Protein AF-A0A367JRA8-F1 (afdb_monomer_lite)

Sequence (282 aa):
MTATLVGLATTAYAVMSVEQTRFNGSRFLTPFMITMGNIIGTGVIAPLAWLPWYGWSLSHHHKQTHVNIMNNKLKTSSNNSDKLKERINHLKQQQFSLPSIAPNYAFSIAIATLFGQFLPVALLVSHGPSLTQHNILASFQYFGIVYGLIKLVLPSCTTGLNEKTKNSESVRLLYAGVAGINAFLYYWVWIKWLQTTTSPDLMVKQWIELFFSLGTTGENPVTYMLMWDIVALFSTFTYWAWLEDGLEGVKTMLINSVFFGPGASLAIYTLKREGRIEATKL

Structure (mmCIF, N/CA/C/O backbone):
data_AF-A0A367JRA8-F1
#
_entry.id   AF-A0A367JRA8-F1
#
loop_
_atom_site.group_PDB
_atom_site.id
_atom_site.type_symbol
_atom_site.label_atom_id
_atom_site.label_alt_id
_atom_site.label_comp_id
_atom_site.label_asym_id
_atom_site.label_entity_id
_atom_site.label_seq_id
_atom_site.pdbx_PDB_ins_code
_atom_site.Cartn_x
_atom_site.Cartn_y
_atom_site.Cartn_z
_atom_site.occupancy
_atom_site.B_iso_or_equiv
_atom_site.auth_seq_id
_atom_site.auth_comp_id
_atom_site.auth_asym_id
_atom_site.auth_atom_id
_atom_site.pdbx_PDB_model_num
ATOM 1 N N . MET A 1 1 ? 8.431 3.078 -15.727 1.00 58.41 1 MET A N 1
ATOM 2 C CA . MET A 1 1 ? 7.169 2.424 -15.311 1.00 58.41 1 MET A CA 1
ATOM 3 C C . MET A 1 1 ? 7.361 1.376 -14.224 1.00 58.41 1 MET A C 1
ATOM 5 O O . MET A 1 1 ? 6.727 1.511 -13.189 1.00 58.41 1 MET A O 1
ATOM 9 N N . THR A 1 2 ? 8.257 0.396 -14.383 1.00 64.56 2 THR A N 1
ATOM 10 C CA . THR A 1 2 ? 8.451 -0.693 -13.401 1.00 64.56 2 THR A CA 1
ATOM 11 C C . THR A 1 2 ? 8.740 -0.204 -11.979 1.00 64.56 2 THR A C 1
ATOM 13 O O . THR A 1 2 ? 8.097 -0.659 -11.045 1.00 64.56 2 THR A O 1
ATOM 16 N N . ALA A 1 3 ? 9.631 0.777 -11.795 1.00 65.12 3 ALA A N 1
ATOM 17 C CA . ALA A 1 3 ? 9.922 1.324 -10.464 1.00 65.12 3 ALA A CA 1
ATOM 18 C C . ALA A 1 3 ? 8.716 2.041 -9.820 1.00 65.12 3 ALA A C 1
ATOM 20 O O . ALA A 1 3 ? 8.488 1.913 -8.620 1.00 65.12 3 ALA A O 1
ATOM 21 N N . THR A 1 4 ? 7.916 2.751 -10.623 1.00 69.25 4 THR A N 1
ATOM 22 C CA . THR A 1 4 ? 6.680 3.413 -10.178 1.00 69.25 4 THR A CA 1
ATOM 23 C C . THR A 1 4 ? 5.620 2.393 -9.763 1.00 69.25 4 THR A C 1
ATOM 25 O O . THR A 1 4 ? 4.981 2.575 -8.729 1.00 69.25 4 THR A O 1
ATOM 28 N N . LEU A 1 5 ? 5.465 1.307 -10.532 1.00 74.19 5 LEU A N 1
ATOM 29 C CA . LEU A 1 5 ? 4.565 0.208 -10.183 1.00 74.19 5 LEU A CA 1
ATOM 30 C C . LEU A 1 5 ? 5.022 -0.492 -8.904 1.00 74.19 5 LEU A C 1
ATOM 32 O O . LEU A 1 5 ? 4.201 -0.699 -8.020 1.00 74.19 5 LEU A O 1
ATOM 36 N N . VAL A 1 6 ? 6.315 -0.812 -8.782 1.00 73.69 6 VAL A N 1
ATOM 37 C CA . VAL A 1 6 ? 6.871 -1.449 -7.579 1.00 73.69 6 VAL A CA 1
ATOM 38 C C . VAL A 1 6 ? 6.584 -0.593 -6.349 1.00 73.69 6 VAL A C 1
ATOM 40 O O . VAL A 1 6 ? 6.059 -1.117 -5.378 1.00 73.69 6 VAL A O 1
ATOM 43 N N . GLY A 1 7 ? 6.837 0.719 -6.407 1.00 74.88 7 GLY A N 1
ATOM 44 C CA . GLY A 1 7 ? 6.543 1.625 -5.293 1.00 74.88 7 GLY A CA 1
ATOM 45 C C . GLY A 1 7 ? 5.053 1.720 -4.937 1.00 74.88 7 GLY A C 1
ATOM 46 O O . GLY A 1 7 ? 4.683 1.685 -3.765 1.00 74.88 7 GLY A O 1
ATOM 47 N N . LEU A 1 8 ? 4.170 1.794 -5.940 1.00 80.19 8 LEU A N 1
ATOM 48 C CA . LEU A 1 8 ? 2.723 1.814 -5.708 1.00 80.19 8 LEU A CA 1
ATOM 49 C C . LEU A 1 8 ? 2.214 0.485 -5.132 1.00 80.19 8 LEU A C 1
ATOM 51 O O . LEU A 1 8 ? 1.442 0.493 -4.173 1.00 80.19 8 LEU A O 1
ATOM 55 N N . ALA A 1 9 ? 2.663 -0.642 -5.682 1.00 80.12 9 ALA A N 1
ATOM 56 C CA . ALA A 1 9 ? 2.290 -1.977 -5.235 1.00 80.12 9 ALA A CA 1
ATOM 57 C C . ALA A 1 9 ? 2.783 -2.250 -3.808 1.00 80.12 9 ALA A C 1
ATOM 59 O O . ALA A 1 9 ? 2.019 -2.742 -2.982 1.00 80.12 9 ALA A O 1
ATOM 60 N N . THR A 1 10 ? 4.017 -1.873 -3.464 1.00 79.00 10 THR A N 1
ATOM 61 C CA . THR A 1 10 ? 4.544 -2.065 -2.104 1.00 79.00 10 THR A CA 1
ATOM 62 C C . THR A 1 10 ? 3.789 -1.224 -1.084 1.00 79.00 10 THR A C 1
ATOM 64 O O . THR A 1 10 ? 3.431 -1.744 -0.025 1.00 79.00 10 THR A O 1
ATOM 67 N N . THR A 1 11 ? 3.464 0.035 -1.402 1.00 83.56 11 THR A N 1
ATOM 68 C CA . THR A 1 11 ? 2.610 0.856 -0.533 1.00 83.56 11 THR A CA 1
ATOM 69 C C . THR A 1 11 ? 1.219 0.242 -0.388 1.00 83.56 11 THR A C 1
ATOM 71 O O . THR A 1 11 ? 0.720 0.127 0.729 1.00 83.56 11 THR A O 1
ATOM 74 N N . ALA A 1 12 ? 0.604 -0.202 -1.487 1.00 85.81 12 ALA A N 1
ATOM 75 C CA . ALA A 1 12 ? -0.687 -0.880 -1.466 1.00 85.81 12 ALA A CA 1
ATOM 76 C C . ALA A 1 12 ? -0.666 -2.107 -0.545 1.00 85.81 12 ALA A C 1
ATOM 78 O O . ALA A 1 12 ? -1.513 -2.240 0.335 1.00 85.81 12 ALA A O 1
ATOM 79 N N . TYR A 1 13 ? 0.339 -2.970 -0.678 1.00 84.50 13 TYR A N 1
ATOM 80 C CA . TYR A 1 13 ? 0.495 -4.155 0.159 1.00 84.50 13 TYR A CA 1
ATOM 81 C C . TYR A 1 13 ? 0.732 -3.821 1.632 1.00 84.50 13 TYR A C 1
ATOM 83 O O . TYR A 1 13 ? 0.207 -4.517 2.504 1.00 84.50 13 TYR A O 1
ATOM 91 N N . ALA A 1 14 ? 1.463 -2.743 1.931 1.00 85.38 14 ALA A N 1
ATOM 92 C CA . ALA A 1 14 ? 1.608 -2.242 3.293 1.00 85.38 14 ALA A CA 1
ATOM 93 C C . ALA A 1 14 ? 0.247 -1.837 3.879 1.00 85.38 14 ALA A C 1
ATOM 95 O O . ALA A 1 14 ? -0.102 -2.301 4.964 1.00 85.38 14 ALA A O 1
ATOM 96 N N . VAL A 1 15 ? -0.557 -1.066 3.136 1.00 87.50 15 VAL A N 1
ATOM 97 C CA . VAL A 1 15 ? -1.916 -0.667 3.547 1.00 87.50 15 VAL A CA 1
ATOM 98 C C . VAL A 1 15 ? -2.795 -1.892 3.787 1.00 87.50 15 VAL A C 1
ATOM 100 O O . VAL A 1 15 ? -3.382 -2.032 4.860 1.00 87.50 15 VAL A O 1
ATOM 103 N N . MET A 1 16 ? -2.827 -2.830 2.837 1.00 87.19 16 MET A N 1
ATOM 104 C CA . MET A 1 16 ? -3.603 -4.064 2.973 1.00 87.19 16 MET A CA 1
ATOM 105 C C . MET A 1 16 ? -3.187 -4.858 4.218 1.00 87.19 16 MET A C 1
ATOM 107 O O . MET A 1 16 ? -4.040 -5.344 4.958 1.00 87.19 16 MET A O 1
ATOM 111 N N . SER A 1 17 ? -1.881 -4.960 4.479 1.00 85.50 17 SER A N 1
ATOM 112 C CA . SER A 1 17 ? -1.327 -5.648 5.646 1.00 85.50 17 SER A CA 1
ATOM 113 C C . SER A 1 17 ? -1.699 -5.002 6.973 1.00 85.50 17 SER A C 1
ATOM 115 O O . SER A 1 17 ? -1.952 -5.726 7.944 1.00 85.50 17 SER A O 1
ATOM 117 N N . VAL A 1 18 ? -1.680 -3.670 7.030 1.00 86.75 18 VAL A N 1
ATOM 118 C CA . VAL A 1 18 ? -2.055 -2.880 8.207 1.00 86.75 18 VAL A CA 1
ATOM 119 C C . VAL A 1 18 ? -3.533 -3.110 8.504 1.00 86.75 18 VAL A C 1
ATOM 121 O O . VAL A 1 18 ? -3.866 -3.537 9.608 1.00 86.75 18 VAL A O 1
ATOM 124 N N . GLU A 1 19 ? -4.411 -2.958 7.512 1.00 87.06 19 GLU A N 1
ATOM 125 C CA . GLU A 1 19 ? -5.856 -3.148 7.692 1.00 87.06 19 GLU A CA 1
ATOM 126 C C . GLU A 1 19 ? -6.226 -4.607 8.017 1.00 87.06 19 GLU A C 1
ATOM 128 O O . GLU A 1 19 ? -7.054 -4.864 8.887 1.00 87.06 19 GLU A O 1
ATOM 133 N N . GLN A 1 20 ? -5.548 -5.591 7.423 1.00 85.69 20 GLN A N 1
ATOM 134 C CA . GLN A 1 20 ? -5.691 -7.003 7.803 1.00 85.69 20 GLN A CA 1
ATOM 135 C C . GLN A 1 20 ? -5.335 -7.251 9.270 1.00 85.69 20 GLN A C 1
ATOM 137 O O . GLN A 1 20 ? -6.063 -7.953 9.972 1.00 85.69 20 GLN A O 1
ATOM 142 N N . THR A 1 21 ? -4.238 -6.664 9.745 1.00 85.00 21 THR A N 1
ATOM 143 C CA . THR A 1 21 ? -3.830 -6.788 11.151 1.00 85.00 21 THR A CA 1
ATOM 144 C C . THR A 1 21 ? -4.832 -6.082 12.067 1.00 85.00 21 THR A C 1
ATOM 146 O O . THR A 1 21 ? -5.156 -6.595 13.135 1.00 85.00 21 THR A O 1
ATOM 149 N N . ARG A 1 22 ? -5.385 -4.947 11.621 1.00 84.75 22 ARG A N 1
ATOM 150 C CA . ARG A 1 22 ? -6.383 -4.150 12.343 1.00 84.75 22 ARG A CA 1
ATOM 151 C C . ARG A 1 22 ? -7.668 -4.923 12.635 1.00 84.75 22 ARG A C 1
ATOM 153 O O . ARG A 1 22 ? -8.176 -4.862 13.749 1.00 84.75 22 ARG A O 1
ATOM 160 N N . PHE A 1 23 ? -8.179 -5.658 11.651 1.00 83.50 23 PHE A N 1
ATOM 161 C CA . PHE A 1 23 ? -9.417 -6.435 11.784 1.00 83.50 23 PHE A CA 1
ATOM 162 C C . PHE A 1 23 ? -9.185 -7.892 12.209 1.00 83.50 23 PHE A C 1
ATOM 164 O O . PHE A 1 23 ? -10.107 -8.700 12.136 1.00 83.50 23 PHE A O 1
ATOM 171 N N . ASN A 1 24 ? -7.970 -8.237 12.659 1.00 78.56 24 ASN A N 1
ATOM 172 C CA . ASN A 1 24 ? -7.584 -9.599 13.041 1.00 78.56 24 ASN A CA 1
ATOM 173 C C . ASN A 1 24 ? -7.895 -10.645 11.944 1.00 78.56 24 ASN A C 1
ATOM 175 O O . ASN A 1 24 ? -8.364 -11.749 12.219 1.00 78.56 24 ASN A O 1
ATOM 179 N N . GLY A 1 25 ? -7.670 -10.274 10.679 1.00 73.25 25 GLY A N 1
ATOM 180 C CA . GLY A 1 25 ? -7.882 -11.151 9.529 1.00 73.25 25 GLY A CA 1
ATOM 181 C C . GLY A 1 25 ? -6.885 -12.316 9.479 1.00 73.25 25 GLY A C 1
ATOM 182 O O . GLY A 1 25 ? -5.812 -12.268 10.082 1.00 73.25 25 GLY A O 1
ATOM 183 N N . SER A 1 26 ? -7.216 -13.366 8.714 1.00 77.31 26 SER A N 1
ATOM 184 C CA . SER A 1 26 ? -6.344 -14.541 8.526 1.00 77.31 26 SER A CA 1
ATOM 185 C C . SER A 1 26 ? -4.952 -14.118 8.078 1.00 77.31 26 SER A C 1
ATOM 187 O O . SER A 1 26 ? -4.845 -13.554 6.998 1.00 77.31 26 SER A O 1
ATOM 189 N N . ARG A 1 27 ? -3.897 -14.430 8.846 1.00 70.56 27 ARG A N 1
ATOM 190 C CA . ARG A 1 27 ? -2.507 -13.962 8.633 1.00 70.56 27 ARG A CA 1
ATOM 191 C C . ARG A 1 27 ? -1.936 -14.258 7.238 1.00 70.56 27 ARG A C 1
ATOM 193 O O . ARG A 1 27 ? -1.029 -13.555 6.801 1.00 70.56 27 ARG A O 1
ATOM 200 N N . PHE A 1 28 ? -2.496 -15.232 6.523 1.00 76.19 28 PHE A N 1
ATOM 201 C CA . PHE A 1 28 ? -2.065 -15.641 5.183 1.00 76.19 28 PHE A CA 1
ATOM 202 C C . PHE A 1 28 ? -2.710 -14.856 4.036 1.00 76.19 28 PHE A C 1
ATOM 204 O O . PHE A 1 28 ? -2.213 -14.932 2.916 1.00 76.19 28 PHE A O 1
ATOM 211 N N . LEU A 1 29 ? -3.766 -14.076 4.296 1.00 75.88 29 LEU A N 1
ATOM 212 C CA . LEU A 1 29 ? -4.487 -13.356 3.244 1.00 75.88 29 LEU A CA 1
ATOM 213 C C . LEU A 1 29 ? -3.575 -12.360 2.514 1.00 75.88 29 LEU A C 1
ATOM 215 O O . LEU A 1 29 ? -3.449 -12.447 1.302 1.00 75.88 29 LEU A O 1
ATOM 219 N N . THR A 1 30 ? -2.873 -11.466 3.216 1.00 72.25 30 THR A N 1
ATOM 220 C CA . THR A 1 30 ? -1.983 -10.513 2.531 1.00 72.25 30 THR A CA 1
ATOM 221 C C . THR A 1 30 ? -0.823 -11.179 1.777 1.00 72.25 30 THR A C 1
ATOM 223 O O . THR A 1 30 ? -0.640 -10.837 0.615 1.00 72.25 30 THR A O 1
ATOM 226 N N . PRO A 1 31 ? -0.078 -12.158 2.327 1.00 74.00 31 PRO A N 1
ATOM 227 C CA . PRO A 1 31 ? 0.925 -12.901 1.554 1.00 74.00 31 PRO A CA 1
ATOM 228 C C . PRO A 1 31 ? 0.358 -13.579 0.300 1.00 74.00 31 PRO A C 1
ATOM 230 O O . PRO A 1 31 ? 0.973 -13.521 -0.764 1.00 74.00 31 PRO A O 1
ATOM 233 N N . PHE A 1 32 ? -0.837 -14.170 0.401 1.00 78.62 32 PHE A N 1
ATOM 234 C CA . PHE A 1 32 ? -1.539 -14.746 -0.744 1.00 78.62 32 PHE A CA 1
ATOM 235 C C . PHE A 1 32 ? -1.877 -13.677 -1.789 1.00 78.62 32 PHE A C 1
ATOM 237 O O . PHE A 1 32 ? -1.572 -13.852 -2.963 1.00 78.62 32 PHE A O 1
ATOM 244 N N . MET A 1 33 ? -2.424 -12.535 -1.369 1.00 74.94 33 MET A N 1
ATOM 245 C CA . MET A 1 33 ? -2.772 -11.430 -2.266 1.00 74.94 33 MET A CA 1
ATOM 246 C C . MET A 1 33 ? -1.548 -10.794 -2.927 1.00 74.94 33 MET A C 1
ATOM 248 O O . MET A 1 33 ? -1.618 -10.450 -4.099 1.00 74.94 33 MET A O 1
ATOM 252 N N . ILE A 1 34 ? -0.420 -10.692 -2.219 1.00 74.25 34 ILE A N 1
ATOM 253 C CA . ILE A 1 34 ? 0.855 -10.233 -2.790 1.00 74.25 34 ILE A CA 1
ATOM 254 C C . ILE A 1 34 ? 1.357 -11.234 -3.829 1.00 74.25 34 ILE A C 1
ATOM 256 O O . ILE A 1 34 ? 1.780 -10.842 -4.909 1.00 74.25 34 ILE A O 1
ATOM 260 N N . THR A 1 35 ? 1.286 -12.530 -3.525 1.00 73.81 35 THR A N 1
ATOM 261 C CA . THR A 1 35 ? 1.707 -13.585 -4.458 1.00 73.81 35 THR A CA 1
ATOM 262 C C . THR A 1 35 ? 0.844 -13.566 -5.719 1.00 73.81 35 THR A C 1
ATOM 264 O O . THR A 1 35 ? 1.375 -13.600 -6.824 1.00 73.81 35 THR A O 1
ATOM 267 N N . MET A 1 36 ? -0.474 -13.417 -5.561 1.00 71.62 36 MET A N 1
ATOM 268 C CA . MET A 1 36 ? -1.403 -13.274 -6.681 1.00 71.62 36 MET A CA 1
ATOM 269 C C . MET A 1 36 ? -1.201 -11.962 -7.442 1.00 71.62 36 MET A C 1
ATOM 271 O O . MET A 1 36 ? -1.353 -11.963 -8.651 1.00 71.62 36 MET A O 1
ATOM 275 N N . GLY A 1 37 ? -0.849 -10.856 -6.784 1.00 65.19 37 GLY A N 1
ATOM 276 C CA . GLY A 1 37 ? -0.591 -9.570 -7.442 1.00 65.19 37 GLY A CA 1
ATOM 277 C C . GLY A 1 37 ? 0.781 -9.468 -8.120 1.00 65.19 37 GLY A C 1
ATOM 278 O O . GLY A 1 37 ? 0.970 -8.609 -8.973 1.00 65.19 37 GLY A O 1
ATOM 279 N N . ASN A 1 38 ? 1.730 -10.343 -7.772 1.00 68.25 38 ASN A N 1
ATOM 280 C CA . ASN A 1 38 ? 3.059 -10.416 -8.389 1.00 68.25 38 ASN A CA 1
ATOM 281 C C . ASN A 1 38 ? 3.096 -11.245 -9.684 1.00 68.25 38 ASN A C 1
ATOM 283 O O . ASN A 1 38 ? 4.113 -11.240 -10.381 1.00 68.25 38 ASN A O 1
ATOM 287 N N . ILE A 1 39 ? 2.018 -11.959 -10.013 1.00 67.69 39 ILE A N 1
ATOM 288 C CA . ILE A 1 39 ? 1.856 -12.566 -11.334 1.00 67.69 39 ILE A CA 1
ATOM 289 C C . ILE A 1 39 ? 1.509 -11.425 -12.313 1.00 67.69 39 ILE A C 1
ATOM 291 O O . ILE A 1 39 ? 0.638 -10.595 -12.058 1.00 67.69 39 ILE A O 1
ATOM 295 N N . ILE A 1 40 ? 2.253 -11.312 -13.417 1.00 56.66 40 ILE A N 1
ATOM 296 C CA . ILE A 1 40 ? 2.056 -10.222 -14.388 1.00 56.66 40 ILE A CA 1
ATOM 297 C C . ILE A 1 40 ? 0.633 -10.310 -14.958 1.00 56.66 40 ILE A C 1
ATOM 299 O O . ILE A 1 40 ? 0.219 -11.372 -15.420 1.00 56.66 40 ILE A O 1
ATOM 303 N N . GLY A 1 41 ? -0.109 -9.197 -14.930 1.00 56.06 41 GLY A N 1
ATOM 304 C CA . GLY A 1 41 ? -1.487 -9.119 -15.432 1.00 56.06 41 GLY A CA 1
ATOM 305 C C . GLY A 1 41 ? -2.573 -9.509 -14.421 1.00 56.06 41 GLY A C 1
ATOM 306 O O . GLY A 1 41 ? -3.758 -9.374 -14.719 1.00 56.06 41 GLY A O 1
ATOM 307 N N . THR A 1 42 ? -2.210 -9.944 -13.213 1.00 63.34 42 THR A N 1
ATOM 308 C CA . THR A 1 42 ? -3.152 -10.187 -12.104 1.00 63.34 42 THR A CA 1
ATOM 309 C C . THR A 1 42 ? -3.042 -9.132 -11.002 1.00 63.34 42 THR A C 1
ATOM 311 O O . THR A 1 42 ? -3.701 -9.253 -9.966 1.00 63.34 42 THR A O 1
ATOM 314 N N . GLY A 1 43 ? -2.286 -8.052 -11.238 1.00 63.97 43 GLY A N 1
ATOM 315 C CA . GLY A 1 43 ? -2.145 -6.913 -10.328 1.00 63.97 43 GLY A CA 1
ATOM 316 C C . GLY A 1 43 ? -3.475 -6.238 -9.980 1.00 63.97 43 GLY A C 1
ATOM 317 O O . GLY A 1 43 ? -3.596 -5.643 -8.914 1.00 63.97 43 GLY A O 1
ATOM 318 N N . VAL A 1 44 ? -4.505 -6.412 -10.816 1.00 67.38 44 VAL A N 1
ATOM 319 C CA . VAL A 1 44 ? -5.893 -5.969 -10.588 1.00 67.38 44 VAL A CA 1
ATOM 320 C C . VAL A 1 44 ? -6.650 -6.870 -9.594 1.00 67.38 44 VAL A C 1
ATOM 322 O O . VAL A 1 44 ? -7.538 -6.411 -8.876 1.00 67.38 44 VAL A O 1
ATOM 325 N N . ILE A 1 45 ? -6.305 -8.157 -9.503 1.00 74.38 45 ILE A N 1
ATOM 326 C CA . ILE A 1 45 ? -7.046 -9.141 -8.694 1.00 74.38 45 ILE A CA 1
ATOM 327 C C . ILE A 1 45 ? -6.893 -8.847 -7.201 1.00 74.38 45 ILE A C 1
ATOM 329 O O . ILE A 1 45 ? -7.875 -8.880 -6.461 1.00 74.38 45 ILE A O 1
ATOM 333 N N . ALA A 1 46 ? -5.677 -8.527 -6.753 1.00 74.62 46 ALA A N 1
ATOM 334 C CA . ALA A 1 46 ? -5.411 -8.190 -5.358 1.00 74.62 46 ALA A CA 1
ATOM 335 C C . ALA A 1 46 ? -6.247 -6.984 -4.862 1.00 74.62 46 ALA A C 1
ATOM 337 O O . ALA A 1 46 ? -6.989 -7.149 -3.893 1.00 74.62 46 ALA A O 1
ATOM 338 N N . PRO A 1 47 ? -6.218 -5.799 -5.502 1.00 71.56 47 PRO A N 1
ATOM 339 C CA . PRO A 1 47 ? -7.055 -4.667 -5.111 1.00 71.56 47 PRO A CA 1
ATOM 340 C C . PRO A 1 47 ? -8.560 -4.967 -5.195 1.00 71.56 47 PRO A C 1
ATOM 342 O O . PRO A 1 47 ? -9.297 -4.617 -4.270 1.00 71.56 47 PRO A O 1
ATOM 345 N N . LEU A 1 48 ? -9.016 -5.666 -6.243 1.00 77.44 48 LEU A N 1
ATOM 346 C CA . LEU A 1 48 ? -10.431 -6.021 -6.409 1.00 77.44 48 LEU A CA 1
ATOM 347 C C . LEU A 1 48 ? -10.938 -7.004 -5.353 1.00 77.44 48 LEU A C 1
ATOM 349 O O . LEU A 1 48 ? -12.089 -6.903 -4.944 1.00 77.44 48 LEU A O 1
ATOM 353 N N . ALA A 1 49 ? -10.108 -7.941 -4.896 1.00 82.69 49 ALA A N 1
ATOM 354 C CA . ALA A 1 49 ? -10.465 -8.850 -3.810 1.00 82.69 49 ALA A CA 1
ATOM 355 C C . ALA A 1 49 ? -10.365 -8.167 -2.435 1.00 82.69 49 ALA A C 1
ATOM 357 O O . ALA A 1 49 ? -11.121 -8.489 -1.516 1.00 82.69 49 ALA A O 1
ATOM 358 N N . TRP A 1 50 ? -9.447 -7.208 -2.289 1.00 86.00 50 TRP A N 1
ATOM 359 C CA . TRP A 1 50 ? -9.205 -6.524 -1.022 1.00 86.00 50 TRP A CA 1
ATOM 360 C C . TRP A 1 50 ? -10.355 -5.604 -0.633 1.00 86.00 50 TRP A C 1
ATOM 362 O O . TRP A 1 50 ? -10.770 -5.601 0.522 1.00 86.00 50 TRP A O 1
ATOM 372 N N . LEU A 1 51 ? -10.882 -4.833 -1.583 1.00 86.00 51 LEU A N 1
ATOM 373 C CA . LEU A 1 51 ? -11.850 -3.778 -1.291 1.00 86.00 51 LEU A CA 1
ATOM 374 C C . LEU A 1 51 ? -13.193 -4.317 -0.743 1.00 86.00 51 LEU A C 1
ATOM 376 O O . LEU A 1 51 ? -13.663 -3.795 0.272 1.00 86.00 51 LEU A O 1
ATOM 380 N N . PRO A 1 52 ? -13.779 -5.402 -1.294 1.00 87.31 52 PRO A N 1
ATOM 381 C CA . PRO A 1 52 ? -14.929 -6.078 -0.693 1.00 87.31 52 PRO A CA 1
ATOM 382 C C . PRO A 1 52 ? -14.617 -6.668 0.686 1.00 87.31 52 PRO A C 1
ATOM 384 O O . PRO A 1 52 ? -15.426 -6.535 1.604 1.00 87.31 52 PRO A O 1
ATOM 387 N N . TRP A 1 53 ? -13.441 -7.286 0.858 1.00 89.00 53 TRP A N 1
ATOM 388 C CA . TRP A 1 53 ? -13.015 -7.833 2.150 1.00 89.00 53 TRP A CA 1
ATOM 389 C C . TRP A 1 53 ? -12.879 -6.735 3.218 1.00 89.00 53 TRP A C 1
ATOM 391 O O . TRP A 1 53 ? -13.349 -6.908 4.347 1.00 89.00 53 TRP A O 1
ATOM 401 N N . TYR A 1 54 ? -12.298 -5.588 2.857 1.00 87.12 54 TYR A N 1
ATOM 402 C CA . TYR A 1 54 ? -12.181 -4.416 3.721 1.00 87.12 54 TYR A CA 1
ATOM 403 C C . TYR A 1 54 ? -13.565 -3.886 4.109 1.00 87.12 54 TYR A C 1
ATOM 405 O O . TYR A 1 54 ? -13.852 -3.743 5.296 1.00 87.12 54 TYR A O 1
ATOM 413 N N . GLY A 1 55 ? -14.456 -3.677 3.132 1.00 85.88 55 GLY A N 1
ATOM 414 C CA . GLY A 1 55 ? -15.817 -3.194 3.379 1.00 85.88 55 GLY A CA 1
ATOM 415 C C . GLY A 1 55 ? -16.633 -4.133 4.273 1.00 85.88 55 GLY A C 1
ATOM 416 O O . GLY A 1 55 ? -17.321 -3.683 5.192 1.00 85.88 55 GLY A O 1
ATOM 417 N N . TRP A 1 56 ? -16.510 -5.446 4.065 1.00 87.62 56 TRP A N 1
ATOM 418 C CA . TRP A 1 56 ? -17.136 -6.457 4.919 1.00 87.62 56 TRP A CA 1
ATOM 419 C C . TRP A 1 56 ? -16.591 -6.418 6.353 1.00 87.62 56 TRP A C 1
ATOM 421 O O . TRP A 1 56 ? -17.375 -6.368 7.305 1.00 87.62 56 TRP A O 1
ATOM 431 N N . SER A 1 57 ? -15.265 -6.368 6.512 1.00 86.44 57 SER A N 1
ATOM 432 C CA . SER A 1 57 ? -14.598 -6.305 7.821 1.00 86.44 57 SER A CA 1
ATOM 433 C C . SER A 1 57 ? -14.984 -5.038 8.589 1.00 86.44 57 SER A C 1
ATOM 435 O O . SER A 1 57 ? -15.334 -5.099 9.770 1.00 86.44 57 SER A O 1
ATOM 437 N N . LEU A 1 58 ? -15.017 -3.897 7.894 1.00 85.38 58 LEU A N 1
ATOM 438 C CA . LEU A 1 58 ? -15.444 -2.614 8.437 1.00 85.38 58 LEU A CA 1
ATOM 439 C C . LEU A 1 58 ? -16.910 -2.666 8.890 1.00 85.38 58 LEU A C 1
ATOM 441 O O . LEU A 1 58 ? -17.219 -2.269 10.014 1.00 85.38 58 LEU A O 1
ATOM 445 N N . SER A 1 59 ? -17.815 -3.195 8.060 1.00 84.88 59 SER A N 1
ATOM 446 C CA . SER A 1 59 ? -19.242 -3.321 8.390 1.00 84.88 59 SER A CA 1
ATOM 447 C C . SER A 1 59 ? -19.478 -4.224 9.603 1.00 84.88 59 SER A C 1
ATOM 449 O O . SER A 1 59 ? -20.245 -3.872 10.503 1.00 84.88 59 SER A O 1
ATOM 451 N N . HIS A 1 60 ? -18.793 -5.370 9.666 1.00 84.50 60 HIS A N 1
ATOM 452 C CA . HIS A 1 60 ? -18.874 -6.272 10.813 1.00 84.50 60 HIS A CA 1
ATOM 453 C C . HIS A 1 60 ? -18.394 -5.608 12.099 1.00 84.50 60 HIS A C 1
ATOM 455 O O . HIS A 1 60 ? -19.053 -5.749 13.132 1.00 84.50 60 HIS A O 1
ATOM 461 N N . HIS A 1 61 ? -17.301 -4.847 12.032 1.00 80.75 61 HIS A N 1
ATOM 462 C CA . HIS A 1 61 ? -16.792 -4.122 13.185 1.00 80.75 61 HIS A CA 1
ATOM 463 C C . HIS A 1 61 ? -17.801 -3.083 13.693 1.00 80.75 61 HIS A C 1
ATOM 465 O O . HIS A 1 61 ? -18.149 -3.092 14.872 1.00 80.75 61 HIS A O 1
ATOM 471 N N . HIS A 1 62 ? -18.368 -2.263 12.802 1.00 77.94 62 HIS A N 1
ATOM 472 C CA . HIS A 1 62 ? -19.384 -1.274 13.177 1.00 77.94 62 HIS A CA 1
ATOM 473 C C . HIS A 1 62 ? -20.624 -1.920 13.812 1.00 77.94 62 HIS A C 1
ATOM 475 O O . HIS A 1 62 ? -21.133 -1.425 14.820 1.00 77.94 62 HIS A O 1
ATOM 481 N N . LYS A 1 63 ? -21.094 -3.053 13.269 1.00 79.06 63 LYS A N 1
ATOM 482 C CA . LYS A 1 63 ? -22.222 -3.807 13.839 1.00 79.06 63 LYS A CA 1
ATOM 483 C C . LYS A 1 63 ? -21.909 -4.324 15.243 1.00 79.06 63 LYS A C 1
ATOM 485 O O . LYS A 1 63 ? -22.729 -4.153 16.142 1.00 79.06 63 LYS A O 1
ATOM 490 N N . GLN A 1 64 ? -20.736 -4.922 15.451 1.00 76.69 64 GLN A N 1
ATOM 491 C CA . GLN A 1 64 ? -20.324 -5.428 16.765 1.00 76.69 64 GLN A CA 1
ATOM 492 C C . GLN A 1 64 ? -20.206 -4.305 17.798 1.00 76.69 64 GLN A C 1
ATOM 494 O O . GLN A 1 64 ? -20.726 -4.435 18.907 1.00 76.69 64 GLN A O 1
ATOM 499 N N . THR A 1 65 ? -19.592 -3.181 17.426 1.00 71.56 65 THR A N 1
ATOM 500 C CA . THR A 1 65 ? -19.481 -2.006 18.296 1.00 71.56 65 THR A CA 1
ATOM 501 C C . THR A 1 65 ? -20.867 -1.486 18.678 1.00 71.56 65 THR A C 1
ATOM 503 O O . THR A 1 65 ? -21.138 -1.283 19.859 1.00 71.56 65 THR A O 1
ATOM 506 N N . HIS A 1 66 ? -21.796 -1.379 17.724 1.00 69.69 66 HIS A N 1
ATOM 507 C CA . HIS A 1 66 ? -23.168 -0.941 17.989 1.00 69.69 66 HIS A CA 1
ATOM 508 C C . HIS A 1 66 ? -23.945 -1.887 18.926 1.00 69.69 66 HIS A C 1
ATOM 510 O O . HIS A 1 66 ? -24.626 -1.428 19.844 1.00 69.69 66 HIS A O 1
ATOM 516 N N . VAL A 1 67 ? -23.812 -3.207 18.751 1.00 72.75 67 VAL A N 1
ATOM 517 C CA . VAL A 1 67 ? -24.430 -4.208 19.642 1.00 72.75 67 VAL A CA 1
ATOM 518 C C . VAL A 1 67 ? -23.858 -4.117 21.061 1.00 72.75 67 VAL A C 1
ATOM 520 O O . VAL A 1 67 ? -24.615 -4.122 22.032 1.00 72.75 67 VAL A O 1
ATOM 523 N N . ASN A 1 68 ? -22.539 -3.962 21.203 1.00 70.75 68 ASN A N 1
ATOM 524 C CA . ASN A 1 68 ? -21.894 -3.792 22.508 1.00 70.75 68 ASN A CA 1
ATOM 525 C C . ASN A 1 68 ? -22.360 -2.510 23.216 1.00 70.75 68 ASN A C 1
ATOM 527 O O . ASN A 1 68 ? -22.618 -2.528 24.421 1.00 70.75 68 ASN A O 1
ATOM 531 N N . ILE A 1 69 ? -22.532 -1.417 22.465 1.00 68.06 69 ILE A N 1
ATOM 532 C CA . ILE A 1 69 ? -23.092 -0.156 22.964 1.00 68.06 69 ILE A CA 1
ATOM 533 C C . ILE A 1 69 ? -24.522 -0.365 23.484 1.00 68.06 69 ILE A C 1
ATOM 535 O O . ILE A 1 69 ? -24.832 0.041 24.607 1.00 68.06 69 ILE A O 1
ATOM 539 N N . MET A 1 70 ? -25.388 -1.018 22.702 1.00 66.25 70 MET A N 1
ATOM 540 C CA . MET A 1 70 ? -26.777 -1.290 23.094 1.00 66.25 70 MET A CA 1
ATOM 541 C C . MET A 1 70 ? -26.866 -2.177 24.341 1.00 66.25 70 MET A C 1
ATOM 543 O O . MET A 1 70 ? -27.603 -1.849 25.272 1.00 66.25 70 MET A O 1
ATOM 547 N N . ASN A 1 71 ? -26.065 -3.242 24.407 1.00 67.12 71 ASN A N 1
ATOM 548 C CA . ASN A 1 71 ? -26.020 -4.144 25.558 1.00 67.12 71 ASN A CA 1
ATOM 549 C C . ASN A 1 71 ? -25.523 -3.441 26.831 1.00 67.12 71 ASN A C 1
ATOM 551 O O . ASN A 1 71 ? -26.069 -3.661 27.913 1.00 67.12 71 ASN A O 1
ATOM 555 N N . ASN A 1 72 ? -24.527 -2.559 26.718 1.00 64.06 72 ASN A N 1
ATOM 556 C CA . ASN A 1 72 ? -24.058 -1.762 27.850 1.00 64.06 72 ASN A CA 1
ATOM 557 C C . ASN A 1 72 ? -25.105 -0.736 28.295 1.00 64.06 72 ASN A C 1
ATOM 559 O O . ASN A 1 72 ? -25.330 -0.590 29.494 1.00 64.06 72 ASN A O 1
ATOM 563 N N . LYS A 1 73 ? -25.803 -0.084 27.356 1.00 63.03 73 LYS A N 1
ATOM 564 C CA . LYS A 1 73 ? -26.897 0.849 27.664 1.00 63.03 73 LYS A CA 1
ATOM 565 C C . LYS A 1 73 ? -28.019 0.162 28.449 1.00 63.03 73 LYS A C 1
ATOM 567 O O . LYS A 1 73 ? -28.449 0.709 29.461 1.00 63.03 73 LYS A O 1
ATOM 572 N N . LEU A 1 74 ? -28.420 -1.045 28.038 1.00 60.50 74 LEU A N 1
ATOM 573 C CA . LEU A 1 74 ? -29.414 -1.869 28.739 1.00 60.50 74 LEU A CA 1
ATOM 574 C C . LEU A 1 74 ? -28.965 -2.247 30.161 1.00 60.50 74 LEU A C 1
ATOM 576 O O . LEU A 1 74 ? -29.771 -2.199 31.086 1.00 60.50 74 LEU A O 1
ATOM 580 N N . LYS A 1 75 ? -27.675 -2.539 30.370 1.00 60.69 75 LYS A N 1
ATOM 581 C CA . LYS A 1 75 ? -27.119 -2.850 31.702 1.00 60.69 75 LYS A CA 1
ATOM 582 C C . LYS A 1 75 ? -27.012 -1.641 32.641 1.00 60.69 75 LYS A C 1
ATOM 584 O O . LYS A 1 75 ? -26.977 -1.827 33.851 1.00 60.69 75 LYS A O 1
ATOM 589 N N . THR A 1 76 ? -26.959 -0.412 32.121 1.00 57.44 76 THR A N 1
ATOM 590 C CA . THR A 1 76 ? -26.780 0.820 32.927 1.00 57.44 76 THR A CA 1
ATOM 591 C C . THR A 1 76 ? -28.032 1.686 33.067 1.00 57.44 76 THR A C 1
ATOM 593 O O . THR A 1 76 ? -27.926 2.859 33.416 1.00 57.44 76 THR A O 1
ATOM 596 N N . SER A 1 77 ? -29.226 1.121 32.876 1.00 54.38 77 SER A N 1
ATOM 597 C CA . SER A 1 77 ? -30.519 1.797 33.093 1.00 54.38 77 SER A CA 1
ATOM 598 C C . SER A 1 77 ? -30.845 2.094 34.578 1.00 54.38 77 SER A C 1
ATOM 600 O O . SER A 1 77 ? -32.008 2.115 34.972 1.00 54.38 77 SER A O 1
ATOM 602 N N . SER A 1 78 ? -29.829 2.346 35.408 1.00 54.47 78 SER A N 1
ATOM 603 C CA . SER A 1 78 ? -29.955 2.758 36.806 1.00 54.47 78 SER A CA 1
ATOM 604 C C . SER A 1 78 ? -29.183 4.065 37.050 1.00 54.47 78 SER A C 1
ATOM 606 O O . SER A 1 78 ? -27.962 4.073 37.198 1.00 54.47 78 SER A O 1
ATOM 608 N N . ASN A 1 79 ? -29.950 5.158 37.127 1.00 54.31 79 ASN A N 1
ATOM 609 C CA . ASN A 1 79 ? -29.746 6.341 37.974 1.00 54.31 79 ASN A CA 1
ATOM 610 C C . ASN A 1 79 ? -28.706 7.442 37.683 1.00 54.31 79 ASN A C 1
ATOM 612 O O . ASN A 1 79 ? -28.431 8.202 38.600 1.00 54.31 79 ASN A O 1
ATOM 616 N N . ASN A 1 80 ? -28.199 7.680 36.466 1.00 63.41 80 ASN A N 1
ATOM 617 C CA . ASN A 1 80 ? -27.549 8.987 36.203 1.00 63.41 80 ASN A CA 1
ATOM 618 C C . ASN A 1 80 ? -27.607 9.446 34.735 1.00 63.41 80 ASN A C 1
ATOM 620 O O . ASN A 1 80 ? -26.837 8.978 33.896 1.00 63.41 80 ASN A O 1
ATOM 624 N N . SER A 1 81 ? -28.497 10.406 34.449 1.00 60.47 81 SER A N 1
ATOM 625 C CA . SER A 1 81 ? -28.707 11.050 33.136 1.00 60.47 81 SER A CA 1
ATOM 626 C C . SER A 1 81 ? -27.437 11.699 32.572 1.00 60.47 81 SER A C 1
ATOM 628 O O . SER A 1 81 ? -27.136 11.554 31.387 1.00 60.47 81 SER A O 1
ATOM 630 N N . ASP A 1 82 ? -26.652 12.367 33.417 1.00 62.50 82 ASP A N 1
ATOM 631 C CA . ASP A 1 82 ? -25.497 13.147 32.949 1.00 62.50 82 ASP A CA 1
ATOM 632 C C . ASP A 1 82 ? -24.302 12.249 32.616 1.00 62.50 82 ASP A C 1
ATOM 634 O O . ASP A 1 82 ? -23.674 12.392 31.567 1.00 62.50 82 ASP A O 1
ATOM 638 N N . LYS A 1 83 ? -24.104 11.191 33.411 1.00 65.25 83 LYS A N 1
ATOM 639 C CA . LYS A 1 83 ? -23.136 10.121 33.127 1.00 65.25 83 LYS A CA 1
ATOM 640 C C . LYS A 1 83 ? -23.526 9.304 31.886 1.00 65.25 83 LYS A C 1
ATOM 642 O O . LYS A 1 83 ? -22.664 8.737 31.216 1.00 65.25 83 LYS A O 1
ATOM 647 N N . LEU A 1 84 ? -24.823 9.245 31.564 1.00 64.31 84 LEU A N 1
ATOM 648 C CA . LEU A 1 84 ? -25.336 8.630 30.341 1.00 64.31 84 LEU A CA 1
ATOM 649 C C . LEU A 1 84 ? -25.051 9.507 29.112 1.00 64.31 84 LEU A C 1
ATOM 651 O O . LEU A 1 84 ? -24.667 8.964 28.082 1.00 64.31 84 LEU A O 1
ATOM 655 N N . LYS A 1 85 ? -25.193 10.837 29.206 1.00 65.19 85 LYS A N 1
ATOM 656 C CA . LYS A 1 85 ? -24.880 11.772 28.107 1.00 65.19 85 LYS A CA 1
ATOM 657 C C . LYS A 1 85 ? -23.391 11.794 27.761 1.00 65.19 85 LYS A C 1
ATOM 659 O O . LYS A 1 85 ? -23.063 11.660 26.584 1.00 65.19 85 LYS A O 1
ATOM 664 N N . GLU A 1 86 ? -22.502 11.874 28.754 1.00 61.84 86 GLU A N 1
ATOM 665 C CA . GLU A 1 86 ? -21.051 11.759 28.527 1.00 61.84 86 GLU A CA 1
ATOM 666 C C . GLU A 1 86 ? -20.690 10.417 27.891 1.00 61.84 86 GLU A C 1
ATOM 668 O O . GLU A 1 86 ? -19.962 10.373 26.901 1.00 61.84 86 GLU A O 1
ATOM 673 N N . ARG A 1 87 ? -21.276 9.316 28.382 1.00 61.25 87 ARG A N 1
ATOM 674 C CA . ARG A 1 87 ? -21.080 8.003 27.764 1.00 61.25 87 ARG A CA 1
ATOM 675 C C . ARG A 1 87 ? -21.637 7.950 26.349 1.00 61.25 87 ARG A C 1
ATOM 677 O O . ARG A 1 87 ? -20.961 7.414 25.495 1.00 61.25 87 ARG A O 1
ATOM 684 N N . ILE A 1 88 ? -22.809 8.507 26.049 1.00 62.97 88 ILE A N 1
ATOM 685 C CA . ILE A 1 88 ? -23.363 8.517 24.682 1.00 62.97 88 ILE A CA 1
ATOM 686 C C . ILE A 1 88 ? -22.453 9.289 23.721 1.00 62.97 88 ILE A C 1
ATOM 688 O O . ILE A 1 88 ? -22.249 8.827 22.602 1.00 62.97 88 ILE A O 1
ATOM 692 N N . ASN A 1 89 ? -21.874 10.413 24.146 1.00 60.56 89 ASN A N 1
ATOM 693 C CA . ASN A 1 89 ? -20.901 11.147 23.335 1.00 60.56 89 ASN A CA 1
ATOM 694 C C . ASN A 1 89 ? -19.617 10.330 23.125 1.00 60.56 89 ASN A C 1
ATOM 696 O O . ASN A 1 89 ? -19.160 10.196 21.993 1.00 60.56 89 ASN A O 1
ATOM 700 N N . HIS A 1 90 ? -19.123 9.672 24.175 1.00 57.22 90 HIS A N 1
ATOM 701 C CA . HIS A 1 90 ? -17.970 8.775 24.099 1.00 57.22 90 HIS A CA 1
ATOM 702 C C . HIS A 1 90 ? -18.246 7.519 23.243 1.00 57.22 90 HIS A C 1
ATOM 704 O O . HIS A 1 90 ? -17.354 7.006 22.570 1.00 57.22 90 HIS A O 1
ATOM 710 N N . LEU A 1 91 ? -19.489 7.026 23.226 1.00 55.81 91 LEU A N 1
ATOM 711 C CA . LEU A 1 91 ? -19.942 5.878 22.431 1.00 55.81 91 LEU A CA 1
ATOM 712 C C . LEU A 1 91 ? -20.159 6.277 20.961 1.00 55.81 91 LEU A C 1
ATOM 714 O O . LEU A 1 91 ? -19.866 5.484 20.071 1.00 55.81 91 LEU A O 1
ATOM 718 N N . LYS A 1 92 ? -20.605 7.514 20.692 1.00 53.75 92 LYS A N 1
ATOM 719 C CA . LYS A 1 92 ? -20.631 8.104 19.342 1.00 53.75 92 LYS A CA 1
ATOM 720 C C . LYS A 1 92 ? -19.220 8.306 18.789 1.00 53.75 92 LYS A C 1
ATOM 722 O O . LYS A 1 92 ? -18.993 7.995 17.627 1.00 53.75 92 LYS A O 1
ATOM 727 N N . GLN A 1 93 ? -18.267 8.755 19.611 1.00 54.06 93 GLN A N 1
ATOM 728 C CA . GLN A 1 93 ? -16.848 8.812 19.231 1.00 54.06 93 GLN A CA 1
ATOM 729 C C . GLN A 1 9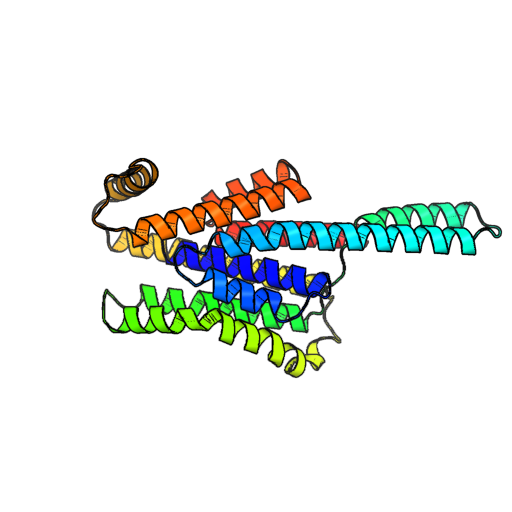3 ? -16.272 7.409 18.975 1.00 54.06 93 GLN A C 1
ATOM 731 O O . GLN A 1 93 ? -15.577 7.199 17.984 1.00 54.06 93 GLN A O 1
ATOM 736 N N . GLN A 1 94 ? -16.638 6.409 19.786 1.00 51.94 94 GLN A N 1
ATOM 737 C CA . GLN A 1 94 ? -16.236 5.014 19.554 1.00 51.94 94 GLN A CA 1
ATOM 738 C C . GLN A 1 94 ? -16.814 4.413 18.267 1.00 51.94 94 GLN A C 1
ATOM 740 O O . GLN A 1 94 ? -16.193 3.528 17.679 1.00 51.94 94 GLN A O 1
ATOM 745 N N . GLN A 1 95 ? -17.963 4.906 17.800 1.00 49.38 95 GLN A N 1
ATOM 746 C CA . GLN A 1 95 ? -18.614 4.454 16.570 1.00 49.38 95 GLN A CA 1
ATOM 747 C C . GLN A 1 95 ? -17.772 4.719 15.309 1.00 49.38 95 GLN A C 1
ATOM 749 O O . GLN A 1 95 ? -17.969 4.031 14.313 1.00 49.38 95 GLN A O 1
ATOM 754 N N . PHE A 1 96 ? -16.811 5.650 15.380 1.00 54.53 96 PHE A N 1
ATOM 755 C CA . PHE A 1 96 ? -15.851 5.968 14.315 1.00 54.53 96 PHE A CA 1
ATOM 756 C C . PHE A 1 96 ? -14.408 5.559 14.652 1.00 54.53 96 PHE A C 1
ATOM 758 O O . PHE A 1 96 ? -13.491 5.794 13.865 1.00 54.53 96 PHE A O 1
ATOM 765 N N . SER A 1 97 ? -14.179 4.953 15.821 1.00 62.12 97 SER A N 1
ATOM 766 C CA . SER A 1 97 ? -12.835 4.577 16.252 1.00 62.12 97 SER A CA 1
ATOM 767 C C . SER A 1 97 ? -12.441 3.218 15.672 1.00 62.12 97 SER A C 1
ATOM 769 O O . SER A 1 97 ? -13.089 2.202 15.911 1.00 62.12 97 SER A O 1
ATOM 771 N N . LEU A 1 98 ? -11.356 3.197 14.902 1.00 73.62 98 LEU A N 1
ATOM 772 C CA . LEU A 1 98 ? -10.792 1.975 14.337 1.00 73.62 98 LEU A CA 1
ATOM 773 C C . LEU A 1 98 ? -9.876 1.257 15.354 1.00 73.62 98 LEU A C 1
ATOM 775 O O . LEU A 1 98 ? -9.195 1.933 16.149 1.00 73.62 98 LEU A O 1
ATOM 779 N N . PRO A 1 99 ? -9.786 -0.093 15.321 1.00 71.38 99 PRO A N 1
ATOM 780 C CA . PRO A 1 99 ? -8.883 -0.848 16.189 1.00 71.38 99 PRO A CA 1
ATOM 781 C C . PRO A 1 99 ? -7.436 -0.357 16.061 1.00 71.38 99 PRO A C 1
ATOM 783 O O . PRO A 1 99 ? -7.014 0.098 14.992 1.00 71.38 99 PRO A O 1
ATOM 786 N N . SER A 1 100 ? -6.678 -0.395 17.160 1.00 75.38 100 SER A N 1
ATOM 787 C CA . SER A 1 100 ? -5.249 -0.065 17.143 1.00 75.38 100 SER A CA 1
ATOM 788 C C . SER A 1 100 ? -4.420 -1.277 16.718 1.00 75.38 100 SER A C 1
ATOM 790 O O . SER A 1 100 ? -4.821 -2.422 16.910 1.00 75.38 100 SER A O 1
ATOM 792 N N . ILE A 1 101 ? -3.257 -1.017 16.128 1.00 79.00 101 ILE A N 1
ATOM 793 C CA . ILE A 1 101 ? -2.323 -2.048 15.667 1.00 79.00 101 ILE A CA 1
ATOM 794 C C . ILE A 1 101 ? -1.100 -2.002 16.568 1.00 79.00 101 ILE A C 1
ATOM 796 O O . ILE A 1 101 ? -0.611 -0.920 16.878 1.00 79.00 101 ILE A O 1
ATOM 800 N N . ALA A 1 102 ? -0.607 -3.159 17.001 1.00 77.81 102 ALA A N 1
ATOM 801 C CA . ALA A 1 102 ? 0.565 -3.190 17.863 1.00 77.81 102 ALA A CA 1
ATOM 802 C C . ALA A 1 102 ? 1.851 -2.775 17.097 1.00 77.81 102 ALA A C 1
ATOM 804 O O . ALA A 1 102 ? 2.018 -3.151 15.927 1.00 77.81 102 ALA A O 1
ATOM 805 N N . PRO A 1 103 ? 2.769 -2.022 17.738 1.00 78.06 103 PRO A N 1
ATOM 806 C CA . PRO A 1 103 ? 4.001 -1.509 17.136 1.00 78.06 103 PRO A CA 1
ATOM 807 C C . PRO A 1 103 ? 4.869 -2.568 16.457 1.00 78.06 103 PRO A C 1
ATOM 809 O O . PRO A 1 103 ? 5.433 -2.313 15.396 1.00 78.06 103 PRO A O 1
ATOM 812 N N . ASN A 1 104 ? 4.948 -3.772 17.027 1.00 79.50 104 ASN A N 1
ATOM 813 C CA . ASN A 1 104 ? 5.735 -4.878 16.480 1.00 79.50 104 ASN A CA 1
ATOM 814 C C . ASN A 1 104 ? 5.239 -5.336 15.094 1.00 79.50 104 ASN A C 1
ATOM 816 O O . ASN A 1 104 ? 6.044 -5.639 14.209 1.00 79.50 104 ASN A O 1
ATOM 820 N N . TYR A 1 105 ? 3.922 -5.333 14.864 1.00 80.50 105 TYR A N 1
ATOM 821 C CA . TYR A 1 105 ? 3.353 -5.624 13.548 1.00 80.50 105 TYR A CA 1
ATOM 822 C C . TYR A 1 105 ? 3.592 -4.483 12.567 1.00 80.50 105 TYR A C 1
ATOM 824 O O . TYR A 1 105 ? 3.969 -4.753 11.430 1.00 80.50 105 TYR A O 1
ATOM 832 N N . ALA A 1 106 ? 3.430 -3.227 12.996 1.00 81.50 106 ALA A N 1
ATOM 833 C CA . ALA A 1 106 ? 3.759 -2.076 12.158 1.00 81.50 106 ALA A CA 1
ATOM 834 C C . ALA A 1 106 ? 5.233 -2.143 11.722 1.00 81.50 106 ALA A C 1
ATOM 836 O O . ALA A 1 106 ? 5.529 -2.164 10.534 1.00 81.50 106 ALA A O 1
ATOM 837 N N . PHE A 1 107 ? 6.160 -2.320 12.658 1.00 82.25 107 PHE A N 1
ATOM 838 C CA . PHE A 1 107 ? 7.584 -2.470 12.362 1.00 82.25 107 PHE A CA 1
ATOM 839 C C . PHE A 1 107 ? 7.878 -3.625 11.390 1.00 82.25 107 PHE A C 1
ATOM 841 O O . PHE A 1 107 ? 8.631 -3.460 10.430 1.00 82.25 107 PHE A O 1
ATOM 848 N N . SER A 1 108 ? 7.226 -4.773 11.582 1.00 82.75 108 SER A N 1
ATOM 849 C CA . SER A 1 108 ? 7.404 -5.931 10.701 1.00 82.75 108 SER A CA 1
ATOM 850 C C . SER A 1 108 ? 6.901 -5.672 9.281 1.00 82.75 108 SER A C 1
ATOM 852 O O . SER A 1 108 ? 7.561 -6.045 8.313 1.00 82.75 108 SER A O 1
ATOM 854 N N . ILE A 1 109 ? 5.763 -4.984 9.143 1.00 84.06 109 ILE A N 1
ATOM 855 C CA . ILE A 1 109 ? 5.224 -4.560 7.846 1.00 84.06 109 ILE A CA 1
ATOM 856 C C . ILE A 1 109 ? 6.162 -3.543 7.190 1.00 84.06 109 ILE A C 1
ATOM 858 O O . ILE A 1 109 ? 6.411 -3.650 5.989 1.00 84.06 109 ILE A O 1
ATOM 862 N N . ALA A 1 110 ? 6.722 -2.596 7.950 1.00 83.38 110 ALA A N 1
ATOM 863 C CA . ALA A 1 110 ? 7.685 -1.627 7.432 1.00 83.38 110 ALA A CA 1
ATOM 864 C C . ALA A 1 110 ? 8.912 -2.336 6.846 1.00 83.38 110 ALA A C 1
ATOM 866 O O . ALA A 1 110 ? 9.240 -2.113 5.686 1.00 83.38 110 ALA A O 1
ATOM 867 N N . ILE A 1 111 ? 9.536 -3.251 7.595 1.00 82.62 111 ILE A N 1
ATOM 868 C CA . ILE A 1 111 ? 10.704 -4.009 7.121 1.00 82.62 111 ILE A CA 1
ATOM 869 C C . ILE A 1 111 ? 10.363 -4.841 5.887 1.00 82.62 111 ILE A C 1
ATOM 871 O O . ILE A 1 111 ? 11.098 -4.801 4.902 1.00 82.62 111 ILE A O 1
ATOM 875 N N . ALA A 1 112 ? 9.234 -5.549 5.900 1.00 81.62 112 ALA A N 1
ATOM 876 C CA . ALA A 1 112 ? 8.808 -6.342 4.753 1.00 81.62 112 ALA A CA 1
ATOM 877 C C . ALA A 1 112 ? 8.600 -5.465 3.500 1.00 81.62 112 ALA A C 1
ATOM 879 O O . ALA A 1 112 ? 8.976 -5.854 2.394 1.00 81.62 112 ALA A O 1
ATOM 880 N N . THR A 1 113 ? 8.072 -4.251 3.678 1.00 79.31 113 THR A N 1
ATOM 881 C CA . THR A 1 113 ? 7.877 -3.264 2.602 1.00 79.31 113 THR A CA 1
ATOM 882 C C . THR A 1 113 ? 9.211 -2.700 2.103 1.00 79.31 113 THR A C 1
ATOM 884 O O . THR A 1 113 ? 9.414 -2.606 0.897 1.00 79.31 113 THR A O 1
ATOM 887 N N . LEU A 1 114 ? 10.155 -2.399 3.003 1.00 78.38 114 LEU A N 1
ATOM 888 C CA . LEU A 1 114 ? 11.503 -1.932 2.658 1.00 78.38 114 LEU A CA 1
ATOM 889 C C . LEU A 1 114 ? 12.259 -2.952 1.804 1.00 78.38 114 LEU A C 1
ATOM 891 O O . LEU A 1 114 ? 12.784 -2.598 0.748 1.00 78.38 114 LEU A O 1
ATOM 895 N N . PHE A 1 115 ? 12.266 -4.219 2.226 1.00 74.94 115 PHE A N 1
ATOM 896 C CA . PHE A 1 115 ? 12.866 -5.308 1.452 1.00 74.94 115 PHE A CA 1
ATOM 897 C C . PHE A 1 115 ? 12.200 -5.463 0.082 1.00 74.94 115 PHE A C 1
ATOM 899 O O . PHE A 1 115 ? 12.886 -5.690 -0.913 1.00 74.94 115 PHE A O 1
ATOM 906 N N . GLY A 1 116 ? 10.879 -5.287 0.019 1.00 67.31 116 GLY A N 1
ATOM 907 C CA . GLY A 1 116 ? 10.109 -5.377 -1.219 1.00 67.31 116 GLY A CA 1
ATOM 908 C C . GLY A 1 116 ? 10.280 -4.239 -2.197 1.00 67.31 116 GLY A C 1
ATOM 909 O O . GLY A 1 116 ? 10.025 -4.423 -3.379 1.00 67.31 116 GLY A O 1
ATOM 910 N N . GLN A 1 117 ? 10.678 -3.067 -1.717 1.00 69.62 117 GLN A N 1
ATOM 911 C CA . GLN A 1 117 ? 10.690 -1.850 -2.516 1.00 69.62 117 GLN A CA 1
ATOM 912 C C . GLN A 1 117 ? 12.101 -1.398 -2.871 1.00 69.62 117 GLN A C 1
ATOM 914 O O . GLN A 1 117 ? 12.376 -1.048 -4.018 1.00 69.62 117 GLN A O 1
ATOM 919 N N . PHE A 1 118 ? 13.010 -1.414 -1.898 1.00 65.50 118 PHE A N 1
ATOM 920 C CA . PHE A 1 118 ? 14.349 -0.869 -2.073 1.00 65.50 118 PHE A CA 1
ATOM 921 C C . PHE A 1 118 ? 15.245 -1.811 -2.876 1.00 65.50 118 PHE A C 1
ATOM 923 O O . PHE A 1 118 ? 15.883 -1.379 -3.831 1.00 65.50 118 PHE A O 1
ATOM 930 N N . LEU A 1 119 ? 15.249 -3.106 -2.543 1.00 65.25 119 LEU A N 1
ATOM 931 C CA . LEU A 1 119 ? 16.084 -4.100 -3.217 1.00 65.25 119 LEU A CA 1
ATOM 932 C C . LEU A 1 119 ? 15.790 -4.207 -4.732 1.00 65.25 119 LEU A C 1
ATOM 934 O O . LEU A 1 119 ? 16.744 -4.139 -5.505 1.00 65.25 119 LEU A O 1
ATOM 938 N N . PRO A 1 120 ? 14.527 -4.291 -5.202 1.00 63.56 120 PRO A N 1
ATOM 939 C CA . PRO A 1 120 ? 14.249 -4.371 -6.636 1.00 63.56 120 PRO A CA 1
ATOM 940 C C . PRO A 1 120 ? 14.622 -3.102 -7.367 1.00 63.56 120 PRO A C 1
ATOM 942 O O . PRO A 1 120 ? 15.264 -3.167 -8.408 1.00 63.56 120 PRO A O 1
ATOM 945 N N . VAL A 1 121 ? 14.240 -1.940 -6.837 1.00 64.62 121 VAL A N 1
ATOM 946 C CA . VAL A 1 121 ? 14.464 -0.680 -7.547 1.00 64.62 121 VAL A CA 1
ATOM 947 C C . VAL A 1 121 ? 15.951 -0.325 -7.566 1.00 64.62 121 VAL A C 1
ATOM 949 O O . VAL A 1 121 ? 16.461 0.064 -8.614 1.00 64.62 121 VAL A O 1
ATOM 952 N N . ALA A 1 122 ? 16.675 -0.534 -6.464 1.00 61.28 122 ALA A N 1
ATOM 953 C CA . ALA A 1 122 ? 18.119 -0.319 -6.419 1.00 61.28 122 ALA A CA 1
ATOM 954 C C . ALA A 1 122 ? 18.855 -1.232 -7.409 1.00 61.28 122 ALA A C 1
ATOM 956 O O . ALA A 1 122 ? 19.752 -0.773 -8.114 1.00 61.28 122 ALA A O 1
ATOM 957 N N . LEU A 1 123 ? 18.453 -2.500 -7.515 1.00 61.59 123 LEU A N 1
ATOM 958 C CA . LEU A 1 123 ? 19.068 -3.461 -8.429 1.00 61.59 123 LEU A CA 1
ATOM 959 C C . LEU A 1 123 ? 18.697 -3.222 -9.903 1.00 61.59 123 LEU A C 1
ATOM 961 O O . LEU A 1 123 ? 19.565 -3.319 -10.768 1.00 61.59 123 LEU A O 1
ATOM 965 N N . LEU A 1 124 ? 17.443 -2.852 -10.185 1.00 63.50 124 LEU A N 1
ATOM 966 C CA . LEU A 1 124 ? 16.952 -2.536 -11.532 1.00 63.50 124 LEU A CA 1
ATOM 967 C C . LEU A 1 124 ? 17.578 -1.263 -12.110 1.00 63.50 124 LEU A C 1
ATOM 969 O O . LEU A 1 124 ? 17.727 -1.161 -13.321 1.00 63.50 124 LEU A O 1
ATOM 973 N N . VAL A 1 125 ? 17.906 -0.281 -11.266 1.00 61.84 125 VAL A N 1
ATOM 974 C CA . VAL A 1 125 ? 18.478 1.004 -11.706 1.00 61.84 125 VAL A CA 1
ATOM 975 C C . VAL A 1 125 ? 20.010 0.965 -11.773 1.00 61.84 125 VAL A C 1
ATOM 977 O O . VAL A 1 125 ? 20.609 1.751 -12.503 1.00 61.84 125 VAL A O 1
ATOM 980 N N . SER A 1 126 ? 20.660 0.068 -11.025 1.00 59.66 126 SER A N 1
ATOM 981 C CA . SER A 1 126 ? 22.129 -0.040 -10.981 1.00 59.66 126 SER A CA 1
ATOM 982 C C . SER A 1 126 ? 22.730 -0.903 -12.092 1.00 59.66 126 SER A C 1
ATOM 984 O O . SER A 1 126 ? 23.903 -0.729 -12.411 1.00 59.66 126 SER A O 1
ATOM 986 N N . HIS A 1 127 ? 21.952 -1.800 -12.699 1.00 56.53 127 HIS A N 1
ATOM 987 C CA . HIS A 1 127 ? 22.428 -2.707 -13.742 1.00 56.53 127 HIS A CA 1
ATOM 988 C C . HIS A 1 127 ? 21.667 -2.434 -15.044 1.00 56.53 127 HIS A C 1
ATOM 990 O O . HIS A 1 127 ? 20.439 -2.451 -15.060 1.00 56.53 127 HIS A O 1
ATOM 996 N N . GLY A 1 128 ? 22.390 -2.172 -16.140 1.00 54.94 128 GLY A N 1
ATOM 997 C CA . GLY A 1 128 ? 21.797 -2.077 -17.480 1.00 54.94 128 GLY A CA 1
ATOM 998 C C . GLY A 1 128 ? 21.140 -3.396 -17.930 1.00 54.94 128 GLY A C 1
ATOM 999 O O . GLY A 1 128 ? 21.266 -4.409 -17.227 1.00 54.94 128 GLY A O 1
ATOM 1000 N N . PRO A 1 129 ? 20.467 -3.417 -19.102 1.00 57.16 129 PRO A N 1
ATOM 1001 C CA . PRO A 1 129 ? 19.758 -4.596 -19.600 1.00 57.16 129 PRO A CA 1
ATOM 1002 C C . PRO A 1 129 ? 20.718 -5.784 -19.714 1.00 57.16 129 PRO A C 1
ATOM 1004 O O . PRO A 1 129 ? 21.588 -5.829 -20.580 1.00 57.16 129 PRO A O 1
ATOM 1007 N N . SER A 1 130 ? 20.600 -6.725 -18.779 1.00 63.84 130 SER A N 1
ATOM 1008 C CA . SER A 1 130 ? 21.528 -7.845 -18.608 1.00 63.84 130 SER A CA 1
ATOM 1009 C C . SER A 1 130 ? 20.804 -9.077 -18.063 1.00 63.84 130 SER A C 1
ATOM 1011 O O . SER A 1 130 ? 19.687 -8.996 -17.540 1.00 63.84 130 SER A O 1
ATOM 1013 N N . LEU A 1 131 ? 21.451 -10.240 -18.163 1.00 63.12 131 LEU A N 1
ATOM 1014 C CA . LEU A 1 131 ? 20.974 -11.496 -17.570 1.00 63.12 131 LEU A CA 1
ATOM 1015 C C . LEU A 1 131 ? 20.727 -11.346 -16.054 1.00 63.12 131 LEU A C 1
ATOM 1017 O O . LEU A 1 131 ? 19.776 -11.894 -15.501 1.00 63.12 131 LEU A O 1
ATOM 1021 N N . THR A 1 132 ? 21.546 -10.522 -15.400 1.00 64.25 132 THR A N 1
ATOM 1022 C C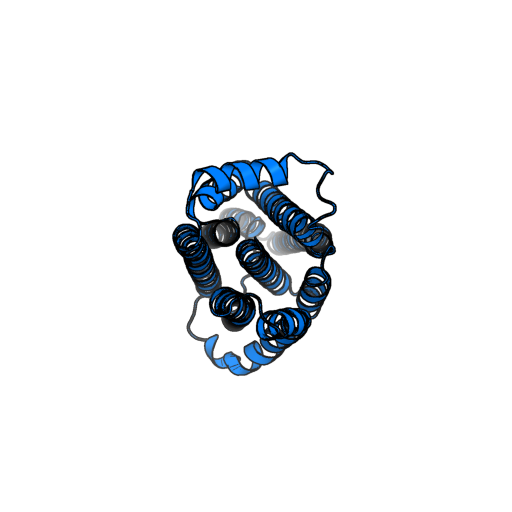A . THR A 1 132 ? 21.442 -10.171 -13.982 1.00 64.25 132 THR A CA 1
ATOM 1023 C C . THR A 1 132 ? 20.098 -9.518 -13.660 1.00 64.25 132 THR A C 1
ATOM 1025 O O . THR A 1 132 ? 19.453 -9.902 -12.689 1.00 64.25 132 THR A O 1
ATOM 1028 N N . GLN A 1 133 ? 19.608 -8.608 -14.506 1.00 64.38 133 GLN A N 1
ATOM 1029 C CA . GLN A 1 133 ? 18.311 -7.952 -14.314 1.00 64.38 133 GLN A CA 1
ATOM 1030 C C . GLN A 1 133 ? 17.136 -8.941 -14.398 1.00 64.38 133 GLN A C 1
ATOM 1032 O O . GLN A 1 133 ? 16.200 -8.857 -13.603 1.00 64.38 133 GLN A O 1
ATOM 1037 N N . HIS A 1 134 ? 17.207 -9.906 -15.321 1.00 65.75 134 HIS A N 1
ATOM 1038 C CA . HIS A 1 134 ? 16.188 -10.947 -15.483 1.00 65.75 134 HIS A CA 1
ATOM 1039 C C . HIS A 1 134 ? 16.131 -11.884 -14.275 1.00 65.75 134 HIS A C 1
ATOM 1041 O O . HIS A 1 134 ? 15.048 -12.150 -13.760 1.00 65.75 134 HIS A O 1
ATOM 1047 N N . ASN A 1 135 ? 17.287 -12.327 -13.775 1.00 65.94 135 ASN A N 1
ATOM 1048 C CA . ASN A 1 135 ? 17.362 -13.173 -12.580 1.00 65.94 135 ASN A CA 1
ATOM 1049 C C . ASN A 1 135 ? 16.837 -12.445 -11.340 1.00 65.94 135 ASN A C 1
ATOM 1051 O O . ASN A 1 135 ? 16.146 -13.030 -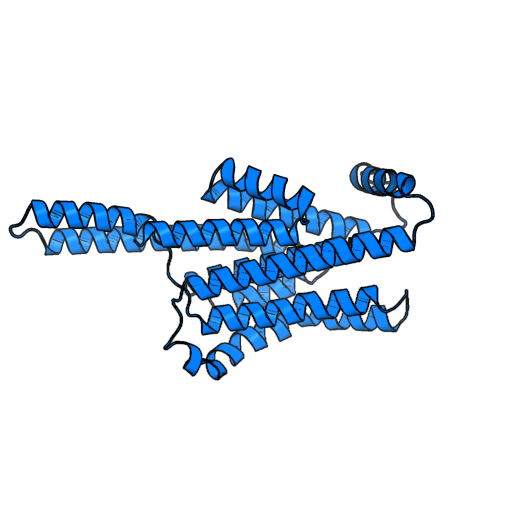10.508 1.00 65.94 135 ASN A O 1
ATOM 1055 N N . ILE A 1 136 ? 17.117 -11.147 -11.249 1.00 65.81 136 ILE A N 1
ATOM 1056 C CA . ILE A 1 136 ? 16.623 -10.293 -10.175 1.00 65.81 136 ILE A CA 1
ATOM 1057 C C . ILE A 1 136 ? 15.095 -10.181 -10.263 1.00 65.81 136 ILE A C 1
ATOM 1059 O O . ILE A 1 136 ? 14.410 -10.505 -9.295 1.00 65.81 136 ILE A O 1
ATOM 1063 N N . LEU A 1 137 ? 14.530 -9.854 -11.428 1.00 66.62 137 LEU A N 1
ATOM 1064 C CA . LEU A 1 137 ? 13.075 -9.853 -11.651 1.00 66.62 137 LEU A CA 1
ATOM 1065 C C . LEU A 1 137 ? 12.418 -11.207 -11.336 1.00 66.62 137 LEU A C 1
ATOM 1067 O O . LEU A 1 137 ? 11.369 -11.237 -10.696 1.00 66.62 137 LEU A O 1
ATOM 1071 N N . ALA A 1 138 ? 13.044 -12.320 -11.722 1.00 68.50 138 ALA A N 1
ATOM 1072 C CA . ALA A 1 138 ? 12.555 -13.662 -11.415 1.00 68.50 138 ALA A CA 1
ATOM 1073 C C . ALA A 1 138 ? 12.547 -13.936 -9.902 1.00 68.50 138 ALA A C 1
ATOM 1075 O O . ALA A 1 138 ? 11.562 -14.441 -9.367 1.00 68.50 138 ALA A O 1
ATOM 1076 N N . SER A 1 139 ? 13.597 -13.536 -9.177 1.00 65.62 139 SER A N 1
ATOM 1077 C CA . SER A 1 139 ? 13.632 -13.667 -7.715 1.00 65.62 139 SER A CA 1
ATOM 1078 C C . SER A 1 139 ? 12.561 -12.821 -7.008 1.00 65.62 139 SER A C 1
ATOM 1080 O O . S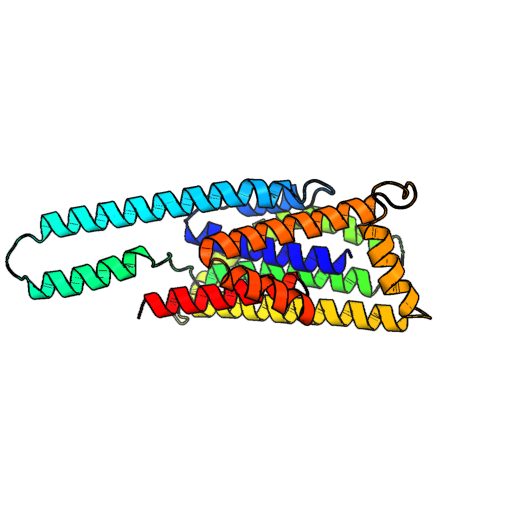ER A 1 139 ? 12.041 -13.237 -5.972 1.00 65.62 139 SER A O 1
ATOM 1082 N N . PHE A 1 140 ? 12.139 -11.695 -7.599 1.00 68.12 140 PHE A N 1
ATOM 1083 C CA . PHE A 1 140 ? 11.046 -10.872 -7.068 1.00 68.12 140 PHE A CA 1
ATOM 1084 C C . PHE A 1 140 ? 9.666 -11.520 -7.140 1.00 68.12 140 PHE A C 1
ATOM 1086 O O . PHE A 1 140 ? 8.793 -11.155 -6.351 1.00 68.12 140 PHE A O 1
ATOM 1093 N N . GLN A 1 141 ? 9.459 -12.525 -7.990 1.00 69.69 141 GLN A N 1
ATOM 1094 C CA . GLN A 1 141 ? 8.199 -13.275 -7.997 1.00 69.69 141 GLN A CA 1
ATOM 1095 C C . GLN A 1 141 ? 7.953 -13.970 -6.646 1.00 69.69 141 GLN A C 1
ATOM 1097 O O . GLN A 1 141 ? 6.817 -14.040 -6.178 1.00 69.69 141 GLN A O 1
ATOM 1102 N N . TYR A 1 142 ? 9.022 -14.365 -5.946 1.00 73.38 142 TYR A N 1
ATOM 1103 C CA . TYR A 1 142 ? 8.959 -14.986 -4.618 1.00 73.38 142 TYR A CA 1
ATOM 1104 C C . TYR A 1 142 ? 8.810 -13.981 -3.468 1.00 73.38 142 TYR A C 1
ATOM 1106 O O . TYR A 1 142 ? 8.739 -14.377 -2.301 1.00 73.38 142 TYR A O 1
ATOM 1114 N N . PHE A 1 143 ? 8.725 -12.680 -3.760 1.00 73.44 143 PHE A N 1
ATOM 1115 C CA . PHE A 1 143 ? 8.615 -11.648 -2.733 1.00 73.44 143 PHE A CA 1
ATOM 1116 C C . PHE A 1 143 ? 7.396 -11.840 -1.825 1.00 73.44 143 PHE A C 1
ATOM 1118 O O . PHE A 1 143 ? 7.520 -11.640 -0.622 1.00 73.44 143 PHE A O 1
ATOM 1125 N N . GLY A 1 144 ? 6.248 -12.285 -2.347 1.00 72.62 144 GLY A N 1
ATOM 1126 C CA . GLY A 1 144 ? 5.064 -12.551 -1.518 1.00 72.62 144 GLY A CA 1
ATOM 1127 C C . GLY A 1 144 ? 5.327 -13.557 -0.393 1.00 72.62 144 GLY A C 1
ATOM 1128 O O . GLY A 1 144 ? 4.842 -13.379 0.727 1.00 72.62 144 GLY A O 1
ATOM 1129 N N . ILE A 1 145 ? 6.180 -14.551 -0.656 1.00 77.56 145 ILE A N 1
ATOM 1130 C CA . ILE A 1 145 ? 6.606 -15.553 0.327 1.00 77.56 145 ILE A CA 1
ATOM 1131 C C . ILE A 1 145 ? 7.521 -14.907 1.369 1.00 77.56 145 ILE A C 1
ATOM 1133 O O . ILE A 1 145 ? 7.263 -15.018 2.566 1.00 77.56 145 ILE A O 1
ATOM 1137 N N . VAL A 1 146 ? 8.557 -14.186 0.928 1.00 79.69 146 VAL A N 1
ATOM 1138 C CA . VAL A 1 146 ? 9.514 -13.513 1.825 1.00 79.69 146 VAL A CA 1
ATOM 1139 C C . VAL A 1 146 ? 8.808 -12.477 2.702 1.00 79.69 146 VAL A C 1
ATOM 1141 O O . VAL A 1 146 ? 9.007 -12.450 3.914 1.00 79.69 146 VAL A O 1
ATOM 1144 N N . TYR A 1 147 ? 7.923 -11.673 2.115 1.00 80.38 147 TYR A N 1
ATOM 1145 C CA . TYR A 1 147 ? 7.090 -10.708 2.823 1.00 80.38 147 TYR A CA 1
ATOM 1146 C C . TYR A 1 147 ? 6.235 -11.389 3.891 1.00 80.38 147 TYR A C 1
ATOM 1148 O O . TYR A 1 147 ? 6.191 -10.940 5.037 1.00 80.38 147 TYR A O 1
ATOM 1156 N N . GLY A 1 148 ? 5.571 -12.491 3.528 1.00 79.75 148 GLY A N 1
ATOM 1157 C CA . GLY A 1 148 ? 4.761 -13.267 4.457 1.00 79.75 148 GLY A CA 1
ATOM 1158 C C . GLY A 1 148 ? 5.572 -13.834 5.612 1.00 79.75 148 GLY A C 1
ATOM 1159 O O . GLY A 1 148 ? 5.141 -13.711 6.755 1.00 79.75 148 GLY A O 1
ATOM 1160 N N . LEU A 1 149 ? 6.761 -14.374 5.337 1.00 83.06 149 LEU A N 1
ATOM 1161 C CA . LEU A 1 149 ? 7.674 -14.887 6.358 1.00 83.06 149 LEU A CA 1
ATOM 1162 C C . LEU A 1 149 ? 8.135 -13.785 7.314 1.00 83.06 149 LEU A C 1
ATOM 1164 O O . LEU A 1 149 ? 8.038 -13.968 8.526 1.00 83.06 149 LEU A O 1
ATOM 1168 N N . ILE A 1 150 ? 8.557 -12.625 6.799 1.00 83.12 150 ILE A N 1
ATOM 1169 C CA . ILE A 1 150 ? 8.936 -11.478 7.637 1.00 83.12 150 ILE A CA 1
ATOM 1170 C C . ILE A 1 150 ? 7.749 -11.067 8.513 1.00 83.12 150 ILE A C 1
ATOM 1172 O O . ILE A 1 150 ? 7.892 -10.948 9.727 1.00 83.12 150 ILE A O 1
ATOM 1176 N N . LYS A 1 151 ? 6.554 -10.926 7.931 1.00 78.69 151 LYS A N 1
ATOM 1177 C CA . LYS A 1 151 ? 5.342 -10.551 8.671 1.00 78.69 151 LYS A CA 1
ATOM 1178 C C . LYS A 1 151 ? 4.934 -11.584 9.731 1.00 78.69 151 LYS A C 1
ATOM 1180 O O . LYS A 1 151 ? 4.338 -11.198 10.729 1.00 78.69 151 LYS A O 1
ATOM 1185 N N . LEU A 1 152 ? 5.215 -12.872 9.533 1.00 82.25 152 LEU A N 1
ATOM 1186 C CA . LEU A 1 152 ? 4.866 -13.941 10.481 1.00 82.25 152 LEU A CA 1
ATOM 1187 C C . LEU A 1 152 ? 5.885 -14.084 11.614 1.00 82.25 152 LEU A C 1
ATOM 1189 O O . LEU A 1 152 ? 5.507 -14.224 12.777 1.00 82.25 152 LEU A O 1
ATOM 1193 N N . VAL A 1 153 ? 7.171 -14.069 11.271 1.00 83.88 153 VAL A N 1
ATOM 1194 C CA . VAL A 1 153 ? 8.263 -14.387 12.198 1.00 83.88 153 VAL A CA 1
ATOM 1195 C C . VAL A 1 153 ? 8.653 -13.160 13.013 1.00 83.88 153 VAL A C 1
ATOM 1197 O O . VAL A 1 153 ? 8.777 -13.234 14.237 1.00 83.88 153 VAL A O 1
ATOM 1200 N N . LEU A 1 154 ? 8.792 -12.009 12.358 1.00 83.19 154 LEU A N 1
ATOM 1201 C CA . LEU A 1 154 ? 9.389 -10.826 12.966 1.00 83.19 154 LEU A CA 1
ATOM 1202 C C . LEU A 1 154 ? 8.576 -10.227 14.130 1.00 83.19 154 LEU A C 1
ATOM 1204 O O . LEU A 1 154 ? 9.209 -9.820 15.109 1.00 83.19 154 LEU A O 1
ATOM 1208 N N . PRO A 1 155 ? 7.223 -10.241 14.141 1.00 80.00 155 PRO A N 1
ATOM 1209 C CA . PRO A 1 155 ? 6.463 -9.793 15.308 1.00 80.00 155 PRO A CA 1
ATOM 1210 C C . PRO A 1 155 ? 6.739 -10.622 16.565 1.00 80.00 155 PRO A C 1
ATOM 1212 O O . PRO A 1 155 ? 6.652 -10.085 17.669 1.00 80.00 155 PRO A O 1
ATOM 1215 N N . SER A 1 156 ? 7.083 -11.906 16.401 1.00 82.2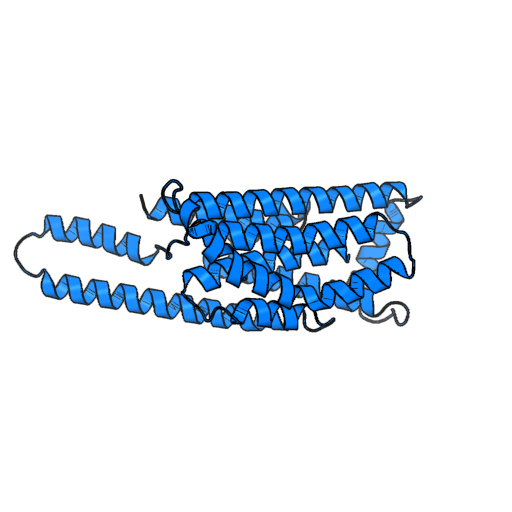5 156 SER A N 1
ATOM 1216 C CA . SER A 1 156 ? 7.419 -12.817 17.503 1.00 82.25 156 SER A CA 1
ATOM 1217 C C . SER A 1 156 ? 8.801 -12.504 18.083 1.00 82.25 156 SER A C 1
ATOM 1219 O O . SER A 1 156 ? 8.985 -12.540 19.297 1.00 82.25 156 SER A O 1
ATOM 1221 N N . CYS A 1 157 ? 9.753 -12.118 17.228 1.00 79.88 157 CYS A N 1
ATOM 1222 C CA . CYS A 1 157 ? 11.099 -11.702 17.633 1.00 79.88 157 CYS A CA 1
ATOM 1223 C C . CYS A 1 157 ? 11.144 -10.290 18.243 1.00 79.88 157 CYS A C 1
ATOM 1225 O O . CYS A 1 157 ? 12.113 -9.937 18.906 1.00 79.88 157 CYS A O 1
ATOM 1227 N N . THR A 1 158 ? 10.114 -9.474 18.013 1.00 77.12 158 THR A N 1
ATOM 1228 C CA . THR A 1 158 ? 10.064 -8.055 18.410 1.00 77.12 158 THR A CA 1
ATOM 1229 C C . THR A 1 158 ? 9.011 -7.762 19.479 1.00 77.12 158 THR A C 1
ATOM 1231 O O . THR A 1 158 ? 8.640 -6.611 19.703 1.00 77.12 158 THR A O 1
ATOM 1234 N N . THR A 1 159 ? 8.547 -8.792 20.188 1.00 71.50 159 THR A N 1
ATOM 1235 C CA . THR A 1 159 ? 7.565 -8.685 21.281 1.00 71.50 159 THR A CA 1
ATOM 1236 C C . THR A 1 159 ? 7.986 -7.703 22.379 1.00 71.50 159 THR A C 1
ATOM 1238 O O . THR A 1 159 ? 7.130 -7.011 22.925 1.00 71.50 159 THR A O 1
ATOM 1241 N N . GLY A 1 160 ? 9.291 -7.553 22.633 1.00 65.19 160 GLY A N 1
ATOM 1242 C CA . GLY A 1 160 ? 9.842 -6.588 23.595 1.00 65.19 160 GLY A CA 1
ATOM 1243 C C . GLY A 1 160 ? 9.704 -5.105 23.210 1.00 65.19 160 GLY A C 1
ATOM 1244 O O . GLY A 1 160 ? 9.934 -4.241 24.049 1.00 65.19 160 GLY A O 1
ATOM 1245 N N . LEU A 1 161 ? 9.308 -4.774 21.972 1.00 63.28 161 LEU A N 1
ATOM 1246 C CA . LEU A 1 161 ? 9.085 -3.381 21.544 1.00 63.28 161 LEU A CA 1
ATOM 1247 C C . LEU A 1 161 ? 7.718 -2.819 21.985 1.00 63.28 161 LEU A C 1
ATOM 1249 O O . LEU A 1 161 ? 7.509 -1.609 21.901 1.00 63.28 161 LEU A O 1
ATOM 1253 N N . ASN A 1 162 ? 6.797 -3.663 22.471 1.00 59.09 162 ASN A N 1
ATOM 1254 C CA . ASN A 1 162 ? 5.425 -3.261 22.812 1.00 59.09 162 ASN A CA 1
ATOM 1255 C C . ASN A 1 162 ? 5.307 -2.338 24.038 1.00 59.09 162 ASN A C 1
ATOM 1257 O O . ASN A 1 162 ? 4.288 -1.671 24.182 1.00 59.09 162 ASN A O 1
ATOM 1261 N N . GLU A 1 163 ? 6.301 -2.284 24.927 1.00 56.22 163 GLU A N 1
ATOM 1262 C CA . GLU A 1 163 ? 6.137 -1.614 26.229 1.00 56.22 163 GLU A CA 1
ATOM 1263 C C . GLU A 1 163 ? 6.253 -0.082 26.193 1.00 56.22 163 GLU A C 1
ATOM 1265 O O . GLU A 1 163 ? 5.854 0.573 27.153 1.00 56.22 163 GLU A O 1
ATOM 1270 N N . LYS A 1 164 ? 6.800 0.518 25.123 1.00 53.12 164 LYS A N 1
ATOM 1271 C CA . LYS A 1 164 ? 7.203 1.944 25.149 1.00 53.12 164 LYS A CA 1
ATOM 1272 C C . LYS A 1 164 ? 6.604 2.846 24.075 1.00 53.12 164 LYS A C 1
ATOM 1274 O O . LYS A 1 164 ? 6.731 4.061 24.194 1.00 53.12 164 LYS A O 1
ATOM 1279 N N . THR A 1 165 ? 5.971 2.310 23.034 1.00 56.41 165 THR A N 1
ATOM 1280 C CA . THR A 1 165 ? 5.456 3.124 21.918 1.00 56.41 165 THR A CA 1
ATOM 1281 C C . THR A 1 165 ? 3.937 3.130 21.880 1.00 56.41 165 THR A C 1
ATOM 1283 O O . THR A 1 165 ? 3.296 2.089 22.002 1.00 56.41 165 THR A O 1
ATOM 1286 N N . LYS A 1 166 ? 3.341 4.312 21.675 1.00 61.75 166 LYS A N 1
ATOM 1287 C CA . LYS A 1 166 ? 1.909 4.408 21.388 1.00 61.75 166 LYS A CA 1
ATOM 1288 C C . LYS A 1 166 ? 1.631 3.696 20.065 1.00 61.75 166 LYS A C 1
ATOM 1290 O O . LYS A 1 166 ? 2.190 4.054 19.032 1.00 61.75 166 LYS A O 1
ATOM 1295 N N . ASN A 1 167 ? 0.724 2.723 20.105 1.00 66.56 167 ASN A N 1
ATOM 1296 C CA . ASN A 1 167 ? 0.335 1.869 18.977 1.00 66.56 167 ASN A CA 1
ATOM 1297 C C . ASN A 1 167 ? 0.068 2.623 17.660 1.00 66.56 167 ASN A C 1
ATOM 1299 O O . ASN A 1 167 ? 0.330 2.106 16.578 1.00 66.56 167 ASN A O 1
ATOM 1303 N N . SER A 1 168 ? -0.466 3.840 17.732 1.00 65.88 168 SER A N 1
ATOM 1304 C CA . SER A 1 168 ? -0.860 4.623 16.562 1.00 65.88 168 SER A CA 1
ATOM 1305 C C . SER A 1 168 ? 0.294 5.438 15.944 1.00 65.88 168 SER A C 1
ATOM 1307 O O . SER A 1 168 ? 0.387 5.535 14.718 1.00 65.88 168 SER A O 1
ATOM 1309 N N . GLU A 1 169 ? 1.261 5.892 16.752 1.00 78.88 169 GLU A N 1
ATOM 1310 C CA . GLU A 1 169 ? 2.444 6.623 16.271 1.00 78.88 169 GLU A CA 1
ATOM 1311 C C . GLU A 1 169 ? 3.344 5.736 15.400 1.00 78.88 169 GLU A C 1
ATOM 1313 O O . GLU A 1 169 ? 3.873 6.191 14.386 1.00 78.88 169 GLU A O 1
ATOM 1318 N N . SER A 1 170 ? 3.466 4.446 15.729 1.00 79.31 170 SER A N 1
ATOM 1319 C CA . SER A 1 170 ? 4.273 3.491 14.957 1.00 79.31 170 SER A CA 1
ATOM 1320 C C . SER A 1 170 ? 3.747 3.279 13.533 1.00 79.31 170 SER A C 1
ATOM 1322 O O . SER A 1 170 ? 4.536 3.159 12.596 1.00 79.31 170 SER A O 1
ATOM 1324 N N . VAL A 1 171 ? 2.423 3.268 13.346 1.00 82.88 171 VAL A N 1
ATOM 1325 C CA . VAL A 1 171 ? 1.797 3.123 12.018 1.00 82.88 171 VAL A CA 1
ATOM 1326 C C . VAL A 1 171 ? 1.989 4.396 11.189 1.00 82.88 171 VAL A C 1
ATOM 1328 O O . VAL A 1 171 ? 2.284 4.326 9.996 1.00 82.88 171 VAL A O 1
ATOM 1331 N N . ARG A 1 172 ? 1.903 5.572 11.820 1.00 85.38 172 ARG A N 1
ATOM 1332 C CA . ARG A 1 172 ? 2.203 6.853 11.164 1.00 85.38 172 ARG A CA 1
ATOM 1333 C C . ARG A 1 172 ? 3.662 6.927 10.715 1.00 85.38 172 ARG A C 1
ATOM 1335 O O . ARG A 1 172 ? 3.931 7.305 9.579 1.00 85.38 172 ARG A O 1
ATOM 1342 N N . LEU A 1 173 ? 4.598 6.513 11.568 1.00 85.50 173 LEU A N 1
ATOM 1343 C CA . LEU A 1 173 ? 6.025 6.455 11.239 1.00 85.50 173 LEU A CA 1
ATOM 1344 C C . LEU A 1 173 ? 6.311 5.506 10.068 1.00 85.50 173 LEU A C 1
ATOM 1346 O O . LEU A 1 173 ? 7.085 5.858 9.179 1.00 85.50 173 LEU A O 1
ATOM 1350 N N . LEU A 1 174 ? 5.636 4.351 10.021 1.00 87.94 174 LEU A N 1
ATOM 1351 C CA . LEU A 1 174 ? 5.687 3.444 8.874 1.00 87.94 174 LEU A CA 1
ATOM 1352 C C . LEU A 1 174 ? 5.272 4.156 7.588 1.00 87.94 174 LEU A C 1
ATOM 1354 O O . LEU A 1 174 ? 6.025 4.137 6.616 1.00 87.94 174 LEU A O 1
ATOM 1358 N N . TYR A 1 175 ? 4.101 4.797 7.573 1.00 88.31 175 TYR A N 1
ATOM 1359 C CA . TYR A 1 175 ? 3.606 5.444 6.359 1.00 88.31 175 TYR A CA 1
ATOM 1360 C C . TYR A 1 175 ? 4.461 6.644 5.949 1.00 88.31 175 TYR A C 1
ATOM 1362 O O . TYR A 1 175 ? 4.717 6.820 4.762 1.00 88.31 175 TYR A O 1
ATOM 1370 N N . ALA A 1 176 ? 4.983 7.415 6.905 1.00 89.31 176 ALA A N 1
ATOM 1371 C CA . ALA A 1 176 ? 5.931 8.488 6.623 1.00 89.31 176 ALA A CA 1
ATOM 1372 C C . ALA A 1 176 ? 7.226 7.956 5.978 1.00 89.31 176 ALA A C 1
ATOM 1374 O O . ALA A 1 176 ? 7.686 8.506 4.977 1.00 89.31 176 ALA A O 1
ATOM 1375 N N . GLY A 1 177 ? 7.782 6.856 6.498 1.00 86.00 177 GLY A N 1
ATOM 1376 C CA . GLY A 1 177 ? 8.963 6.207 5.924 1.00 86.00 177 GLY A CA 1
ATOM 1377 C C . GLY A 1 177 ? 8.713 5.666 4.514 1.00 86.00 177 GLY A C 1
ATOM 1378 O O . GLY A 1 177 ? 9.492 5.933 3.598 1.00 86.00 177 GLY A O 1
ATOM 1379 N N . VAL A 1 178 ? 7.590 4.969 4.310 1.00 86.81 178 VAL A N 1
ATOM 1380 C CA . VAL A 1 178 ? 7.182 4.453 2.992 1.00 86.81 178 VAL A CA 1
ATOM 1381 C C . VAL A 1 178 ? 6.953 5.597 1.999 1.00 86.81 178 VAL A C 1
ATOM 1383 O O . VAL A 1 178 ? 7.376 5.491 0.846 1.00 86.81 178 VAL A O 1
ATOM 1386 N N . ALA A 1 179 ? 6.343 6.707 2.425 1.00 88.44 179 ALA A N 1
ATOM 1387 C CA . ALA A 1 179 ? 6.161 7.895 1.593 1.00 88.44 179 ALA A CA 1
ATOM 1388 C C . ALA A 1 179 ? 7.503 8.503 1.166 1.00 88.44 179 ALA A C 1
ATOM 1390 O O . ALA A 1 179 ? 7.713 8.741 -0.023 1.00 88.44 179 ALA A O 1
ATOM 1391 N N . GLY A 1 180 ? 8.425 8.700 2.115 1.00 87.50 180 GLY A N 1
ATOM 1392 C CA . GLY A 1 180 ? 9.747 9.267 1.847 1.00 87.50 180 GLY A CA 1
ATOM 1393 C C . GLY A 1 180 ? 10.558 8.429 0.860 1.00 87.50 180 GLY A C 1
ATOM 1394 O O . GLY A 1 180 ? 11.132 8.966 -0.084 1.00 87.50 180 GLY A O 1
ATOM 1395 N N . ILE A 1 181 ? 10.545 7.104 1.019 1.00 85.56 181 ILE A N 1
ATOM 1396 C CA . ILE A 1 181 ? 11.254 6.187 0.116 1.00 85.56 181 ILE A CA 1
ATOM 1397 C C . ILE A 1 181 ? 10.619 6.175 -1.270 1.00 85.56 181 ILE A C 1
ATOM 1399 O O . ILE A 1 181 ? 11.338 6.237 -2.264 1.00 85.56 181 ILE A O 1
ATOM 1403 N N . ASN A 1 182 ? 9.288 6.143 -1.361 1.00 84.94 182 ASN A N 1
ATOM 1404 C CA . ASN A 1 182 ? 8.602 6.234 -2.648 1.00 84.94 182 ASN A CA 1
ATOM 1405 C C . ASN A 1 182 ? 8.931 7.533 -3.383 1.00 84.94 182 ASN A C 1
ATOM 1407 O O . ASN A 1 182 ? 9.249 7.484 -4.568 1.00 84.94 182 ASN A O 1
ATOM 1411 N N . ALA A 1 183 ? 8.883 8.670 -2.686 1.00 86.94 183 ALA A N 1
ATOM 1412 C CA . ALA A 1 183 ? 9.196 9.968 -3.269 1.00 86.94 183 ALA A CA 1
ATOM 1413 C C . ALA A 1 183 ? 10.658 10.018 -3.735 1.00 86.94 183 ALA A C 1
ATOM 1415 O O . ALA A 1 183 ? 10.936 10.421 -4.863 1.00 86.94 183 ALA A O 1
ATOM 1416 N N . PHE A 1 184 ? 11.590 9.533 -2.906 1.00 86.00 184 PHE A N 1
ATOM 1417 C CA . PHE A 1 184 ? 13.001 9.432 -3.270 1.00 86.00 184 PHE A CA 1
ATOM 1418 C C . PHE A 1 184 ? 13.208 8.579 -4.526 1.00 86.00 184 PHE A C 1
ATOM 1420 O O . PHE A 1 184 ? 13.857 9.032 -5.464 1.00 86.00 184 PHE A O 1
ATOM 1427 N N . LEU A 1 185 ? 12.632 7.374 -4.581 1.00 80.94 185 LEU A N 1
ATOM 1428 C CA . LEU A 1 185 ? 12.759 6.485 -5.739 1.00 80.94 185 LEU A CA 1
ATOM 1429 C C . LEU A 1 185 ? 12.105 7.079 -6.993 1.00 80.94 185 LEU A C 1
ATOM 1431 O O . LEU A 1 185 ? 12.658 6.947 -8.083 1.00 80.94 185 LEU A O 1
ATOM 1435 N N . TYR A 1 186 ? 10.966 7.758 -6.846 1.00 81.69 186 TYR A N 1
ATOM 1436 C CA . TYR A 1 186 ? 10.286 8.450 -7.938 1.00 81.69 186 TYR A CA 1
ATOM 1437 C C . TYR A 1 186 ? 11.189 9.518 -8.569 1.00 81.69 186 TYR A C 1
ATOM 1439 O O . TYR A 1 186 ? 11.440 9.479 -9.776 1.00 81.69 186 TYR A O 1
ATOM 1447 N N . TYR A 1 187 ? 11.762 10.406 -7.753 1.00 82.44 187 TYR A N 1
ATOM 1448 C CA . TYR A 1 187 ? 12.692 11.427 -8.238 1.00 82.44 187 TYR A CA 1
ATOM 1449 C C . TYR A 1 187 ? 14.022 10.844 -8.717 1.00 82.44 187 TYR A C 1
ATOM 1451 O O . TYR A 1 187 ? 14.567 11.322 -9.706 1.00 82.44 187 TYR A O 1
ATOM 1459 N N . TRP A 1 188 ? 14.543 9.799 -8.073 1.00 79.75 188 TRP A N 1
ATOM 1460 C CA . TRP A 1 188 ? 15.773 9.133 -8.504 1.00 79.75 188 TRP A CA 1
ATOM 1461 C C . TRP A 1 188 ? 15.632 8.569 -9.917 1.00 79.75 188 TRP A C 1
ATOM 1463 O O . TRP A 1 188 ? 16.500 8.782 -10.762 1.00 79.75 188 TRP A O 1
ATOM 1473 N N . VAL A 1 189 ? 14.522 7.877 -10.192 1.00 74.88 189 VAL A N 1
ATOM 1474 C CA . VAL A 1 189 ? 14.212 7.345 -11.525 1.00 74.88 189 VAL A CA 1
ATOM 1475 C C . VAL A 1 189 ? 14.046 8.482 -12.525 1.00 74.88 189 VAL A C 1
ATOM 1477 O O . VAL A 1 189 ? 14.599 8.398 -13.617 1.00 74.88 189 VAL A O 1
ATOM 1480 N N . TRP A 1 190 ? 13.354 9.558 -12.146 1.00 75.88 190 TRP A N 1
ATOM 1481 C CA . TRP A 1 190 ? 13.194 10.742 -12.988 1.00 75.88 190 TRP A CA 1
ATOM 1482 C C . TRP A 1 190 ? 14.536 11.390 -13.360 1.00 75.88 190 TRP A C 1
ATOM 1484 O O . TRP A 1 190 ? 14.796 11.652 -14.531 1.00 75.88 190 TRP A O 1
ATOM 1494 N N . ILE A 1 191 ? 15.427 11.592 -12.383 1.00 79.19 191 ILE A N 1
ATOM 1495 C CA . ILE A 1 191 ? 16.766 12.163 -12.589 1.00 79.19 191 ILE A CA 1
ATOM 1496 C C . ILE A 1 191 ? 17.618 11.242 -13.462 1.00 79.19 191 ILE A C 1
ATOM 1498 O O . ILE A 1 191 ? 18.237 11.707 -14.416 1.00 79.19 191 ILE A O 1
ATOM 1502 N N . LYS A 1 192 ? 17.651 9.937 -13.163 1.00 71.12 192 LYS A N 1
ATOM 1503 C CA . LYS A 1 192 ? 18.401 8.964 -13.970 1.00 71.12 192 LYS A CA 1
ATOM 1504 C C . LYS A 1 192 ? 17.916 8.938 -15.408 1.00 71.12 192 LYS A C 1
ATOM 1506 O O . LYS A 1 192 ? 18.731 8.890 -16.319 1.00 71.12 192 LYS A O 1
ATOM 1511 N N . TRP A 1 193 ? 16.608 9.035 -15.598 1.00 66.88 193 TRP A N 1
ATOM 1512 C CA . TRP A 1 193 ? 16.002 9.093 -16.913 1.00 66.88 193 TRP A CA 1
ATOM 1513 C C . TRP A 1 193 ? 16.376 10.388 -17.663 1.00 66.88 193 TRP A C 1
ATOM 1515 O O . TRP A 1 193 ? 16.809 10.318 -18.812 1.00 66.88 193 TRP A O 1
ATOM 1525 N N . LEU A 1 194 ? 16.333 11.559 -17.011 1.00 70.38 194 LEU A N 1
ATOM 1526 C CA . LEU A 1 194 ? 16.802 12.827 -17.599 1.00 70.38 194 LEU A CA 1
ATOM 1527 C C . LEU A 1 194 ? 18.280 12.778 -18.015 1.00 70.38 194 LEU A C 1
ATOM 1529 O O . LEU A 1 194 ? 18.656 13.379 -19.013 1.00 70.38 194 LEU A O 1
ATOM 1533 N N . GLN A 1 195 ? 19.114 12.048 -17.271 1.00 71.69 195 GLN A N 1
ATOM 1534 C CA . GLN A 1 195 ? 20.530 11.857 -17.601 1.00 71.69 195 GLN A CA 1
ATOM 1535 C C . GLN A 1 195 ? 20.744 10.932 -18.807 1.00 71.69 195 GLN A C 1
ATOM 1537 O O . GLN A 1 195 ? 21.741 11.074 -19.509 1.00 71.69 195 GLN A O 1
ATOM 1542 N N . THR A 1 196 ? 19.841 9.976 -19.047 1.00 65.44 196 THR A N 1
ATOM 1543 C CA . THR A 1 196 ? 19.965 8.997 -20.140 1.00 65.44 196 THR A CA 1
ATOM 1544 C C . THR A 1 196 ? 19.304 9.428 -21.447 1.00 65.44 196 THR A C 1
ATOM 1546 O O . THR A 1 196 ? 19.602 8.842 -22.484 1.00 65.44 196 THR A O 1
ATOM 1549 N N . THR A 1 197 ? 18.412 10.422 -21.427 1.00 57.50 197 THR A N 1
ATOM 1550 C CA . THR A 1 197 ? 17.614 10.804 -22.603 1.00 57.50 197 THR A CA 1
ATOM 1551 C C . THR A 1 197 ? 18.092 12.138 -23.166 1.00 57.50 197 THR A C 1
ATOM 1553 O O . THR A 1 197 ? 18.079 13.148 -22.473 1.00 57.50 197 THR A O 1
ATOM 1556 N N . THR A 1 198 ? 18.487 12.170 -24.439 1.00 51.53 198 THR A N 1
ATOM 1557 C CA . THR A 1 198 ? 19.010 13.373 -25.115 1.00 51.53 198 THR A CA 1
ATOM 1558 C C . THR A 1 198 ? 17.952 14.446 -25.401 1.00 51.53 198 THR A C 1
ATOM 1560 O O . THR A 1 198 ? 18.310 15.545 -25.814 1.00 51.53 198 THR A O 1
ATOM 1563 N N . SER A 1 199 ? 16.658 14.173 -25.177 1.00 53.94 199 SER A N 1
ATOM 1564 C CA . SER A 1 199 ? 15.583 15.165 -25.333 1.00 53.94 199 SER A CA 1
ATOM 1565 C C . SER A 1 199 ? 14.368 14.880 -24.421 1.00 53.94 199 SER A C 1
ATOM 1567 O O . SER A 1 199 ? 13.765 13.809 -24.508 1.00 53.94 199 SER A O 1
ATOM 1569 N N . PRO A 1 200 ? 13.973 15.822 -23.544 1.00 56.88 200 PRO A N 1
ATOM 1570 C CA . PRO A 1 200 ? 12.843 15.650 -22.623 1.00 56.88 200 PRO A CA 1
ATOM 1571 C C . PRO A 1 200 ? 11.461 15.682 -23.307 1.00 56.88 200 PRO A C 1
ATOM 1573 O O . PRO A 1 200 ? 10.528 15.050 -22.811 1.00 56.88 200 PRO A O 1
ATOM 1576 N N . ASP A 1 201 ? 11.326 16.335 -24.466 1.00 54.09 201 ASP A N 1
ATOM 1577 C CA . ASP A 1 201 ? 10.051 16.437 -25.204 1.00 54.09 201 ASP A CA 1
ATOM 1578 C C . ASP A 1 201 ? 9.553 15.086 -25.746 1.00 54.09 201 ASP A C 1
ATOM 1580 O O . ASP A 1 201 ? 8.347 14.831 -25.822 1.00 54.09 201 ASP A O 1
ATOM 1584 N N . LEU A 1 202 ? 10.478 14.171 -26.052 1.00 54.06 202 LEU A N 1
ATOM 1585 C CA . LEU A 1 202 ? 10.165 12.800 -26.460 1.00 54.06 202 LEU A CA 1
ATOM 1586 C C . LEU A 1 202 ? 9.503 11.991 -25.328 1.00 54.06 202 LEU A C 1
ATOM 1588 O O . LEU A 1 202 ? 8.779 11.041 -25.610 1.00 54.06 202 LEU A O 1
ATOM 1592 N N . MET A 1 203 ? 9.660 12.395 -24.060 1.00 55.31 203 MET A N 1
ATOM 1593 C CA . MET A 1 203 ? 9.091 11.690 -22.904 1.00 55.31 203 MET A CA 1
ATOM 1594 C C . MET A 1 203 ? 7.587 11.843 -22.784 1.00 55.31 203 MET A C 1
ATOM 1596 O O . MET A 1 203 ? 6.864 10.865 -22.606 1.00 55.31 203 MET A O 1
ATOM 1600 N N . VAL A 1 204 ? 7.125 13.094 -22.818 1.00 59.44 204 VAL A N 1
ATOM 1601 C CA . VAL A 1 204 ? 5.711 13.425 -22.649 1.00 59.44 204 VAL A CA 1
ATOM 1602 C C . VAL A 1 204 ? 4.948 12.821 -23.815 1.00 59.44 204 VAL A C 1
ATOM 1604 O O . VAL A 1 204 ? 3.907 12.203 -23.620 1.00 59.44 204 VAL A O 1
ATOM 1607 N N . LYS A 1 205 ? 5.539 12.888 -25.011 1.00 59.66 205 LYS A N 1
ATOM 1608 C CA . LYS A 1 205 ? 4.996 12.266 -26.207 1.00 59.66 205 LYS A CA 1
ATOM 1609 C C . LYS A 1 205 ? 4.940 10.741 -26.103 1.00 59.66 205 LYS A C 1
ATOM 1611 O O . LYS A 1 205 ? 3.875 10.197 -26.346 1.00 59.66 205 LYS A O 1
ATOM 1616 N N . GLN A 1 206 ? 6.004 10.064 -25.656 1.00 61.09 206 GLN A N 1
ATOM 1617 C CA . GLN A 1 206 ? 5.989 8.608 -25.453 1.00 61.09 206 GLN A CA 1
ATOM 1618 C C . GLN A 1 206 ? 4.957 8.172 -24.411 1.00 61.09 206 GLN A C 1
ATOM 1620 O O . GLN A 1 206 ? 4.254 7.201 -24.646 1.00 61.09 206 GLN A O 1
ATOM 1625 N N . TRP A 1 207 ? 4.821 8.880 -23.287 1.00 60.19 207 TRP A N 1
ATOM 1626 C CA . TRP A 1 207 ? 3.805 8.564 -22.277 1.00 60.19 207 TRP A CA 1
ATOM 1627 C C . TRP A 1 207 ? 2.381 8.780 -22.790 1.00 60.19 207 TRP A C 1
ATOM 1629 O O . TRP A 1 207 ? 1.521 7.934 -22.562 1.00 60.19 207 TRP A O 1
ATOM 1639 N N . ILE A 1 208 ? 2.135 9.890 -23.490 1.00 63.72 208 ILE A N 1
ATOM 1640 C CA . ILE A 1 208 ? 0.838 10.190 -24.105 1.00 63.72 208 ILE A CA 1
ATOM 1641 C C . ILE A 1 208 ? 0.525 9.156 -25.193 1.00 63.72 208 ILE A C 1
ATOM 1643 O O . ILE A 1 208 ? -0.565 8.595 -25.202 1.00 63.72 208 ILE A O 1
ATOM 1647 N N . GLU A 1 209 ? 1.477 8.832 -26.066 1.00 63.28 209 GLU A N 1
ATOM 1648 C CA . GLU A 1 209 ? 1.313 7.798 -27.092 1.00 63.28 209 GLU A CA 1
ATOM 1649 C C . GLU A 1 209 ? 1.051 6.425 -26.464 1.00 63.28 209 GLU A C 1
ATOM 1651 O O . GLU A 1 209 ? 0.184 5.702 -26.944 1.00 63.28 209 GLU A O 1
ATOM 1656 N N . LEU A 1 210 ? 1.697 6.070 -25.350 1.00 61.59 210 LEU A N 1
ATOM 1657 C CA . LEU A 1 210 ? 1.431 4.810 -24.647 1.00 61.59 210 LEU A CA 1
ATOM 1658 C C . LEU A 1 210 ? 0.039 4.772 -23.996 1.00 61.59 210 LEU A C 1
ATOM 1660 O O . LEU A 1 210 ? -0.597 3.721 -23.982 1.00 61.59 210 LEU A O 1
ATOM 1664 N N . PHE A 1 211 ? -0.446 5.910 -23.490 1.00 60.72 211 PHE A N 1
ATOM 1665 C CA . PHE A 1 211 ? -1.778 6.034 -22.887 1.00 60.72 211 PHE A CA 1
ATOM 1666 C C . PHE A 1 211 ? -2.911 6.037 -23.920 1.00 60.72 211 PHE A C 1
ATOM 1668 O O . PHE A 1 211 ? -3.970 5.466 -23.664 1.00 60.72 211 PHE A O 1
ATOM 1675 N N . PHE A 1 212 ? -2.711 6.691 -25.067 1.00 63.25 212 PHE A N 1
ATOM 1676 C CA . PHE A 1 212 ? -3.756 6.901 -26.075 1.00 63.25 212 PHE A CA 1
ATOM 1677 C C . PHE A 1 212 ? -3.654 5.965 -27.288 1.00 63.25 212 PHE A C 1
ATOM 1679 O O . PHE A 1 212 ? -4.632 5.842 -28.026 1.00 63.25 212 PHE A O 1
ATOM 1686 N N . SER A 1 213 ? -2.538 5.249 -27.487 1.00 56.84 213 SER A N 1
ATOM 1687 C CA . SER A 1 213 ? -2.471 4.144 -28.455 1.00 56.84 213 SER A CA 1
ATOM 1688 C C . SER A 1 213 ? -3.167 2.910 -27.877 1.00 56.84 213 SER A C 1
ATOM 1690 O O . SER A 1 213 ? -2.571 1.950 -27.400 1.00 56.84 213 SER A O 1
ATOM 1692 N N . LEU A 1 214 ? -4.494 2.941 -27.916 1.00 52.59 214 LEU A N 1
ATOM 1693 C CA . LEU A 1 214 ? -5.408 1.858 -27.549 1.00 52.59 214 LEU A CA 1
ATOM 1694 C C . LEU A 1 214 ? -5.303 0.630 -28.493 1.00 52.59 214 LEU A C 1
ATOM 1696 O O . LEU A 1 214 ? -6.321 0.056 -28.864 1.00 52.59 214 LEU A O 1
ATOM 1700 N N . GLY A 1 215 ? -4.093 0.205 -28.894 1.00 47.41 215 GLY A N 1
ATOM 1701 C CA . GLY A 1 215 ? -3.903 -1.072 -29.596 1.00 47.41 215 GLY A CA 1
ATOM 1702 C C . GLY A 1 215 ? -2.855 -1.172 -30.711 1.00 47.41 215 GLY A C 1
ATOM 1703 O O . GLY A 1 215 ? -2.900 -2.162 -31.432 1.00 47.41 215 GLY A O 1
ATOM 1704 N N . THR A 1 216 ? -1.909 -0.244 -30.896 1.00 49.16 216 THR A N 1
ATOM 1705 C CA . THR A 1 216 ? -0.900 -0.371 -31.984 1.00 49.16 216 THR A CA 1
ATOM 1706 C C . THR A 1 216 ? 0.503 -0.777 -31.529 1.00 49.16 216 THR A C 1
ATOM 1708 O O . THR A 1 216 ? 1.473 -0.484 -32.219 1.00 49.16 216 THR A O 1
ATOM 1711 N N . THR A 1 217 ? 0.662 -1.458 -30.393 1.00 48.47 217 THR A N 1
ATOM 1712 C CA . THR A 1 217 ? 1.994 -1.821 -29.871 1.00 48.47 217 THR A CA 1
ATOM 1713 C C . THR A 1 217 ? 2.154 -3.327 -29.676 1.00 48.47 217 THR A C 1
ATOM 1715 O O . THR A 1 217 ? 2.326 -3.831 -28.568 1.00 48.47 217 THR A O 1
ATOM 1718 N N . GLY A 1 218 ? 2.187 -4.061 -30.793 1.00 49.44 218 GLY A N 1
ATOM 1719 C CA . GLY A 1 218 ? 2.672 -5.450 -30.821 1.00 49.44 218 GLY A CA 1
ATOM 1720 C C . GLY A 1 218 ? 4.129 -5.606 -30.350 1.00 49.44 218 GLY A C 1
ATOM 1721 O O . GLY A 1 218 ? 4.572 -6.717 -30.083 1.00 49.44 218 GLY A O 1
ATOM 1722 N N . GLU A 1 219 ? 4.865 -4.502 -30.199 1.00 53.69 219 GLU A N 1
ATOM 1723 C CA . GLU A 1 219 ? 6.293 -4.500 -29.873 1.00 53.69 219 GLU A CA 1
ATOM 1724 C C . GLU A 1 219 ? 6.605 -4.521 -28.366 1.00 53.69 219 GLU A C 1
ATOM 1726 O O . GLU A 1 219 ? 7.741 -4.812 -27.996 1.00 53.69 219 GLU A O 1
ATOM 1731 N N . ASN A 1 220 ? 5.650 -4.224 -27.465 1.00 59.16 220 ASN A N 1
ATOM 1732 C CA . ASN A 1 220 ? 5.969 -4.154 -26.027 1.00 59.16 220 ASN A CA 1
ATOM 1733 C C . ASN A 1 220 ? 4.793 -4.464 -25.063 1.00 59.16 220 ASN A C 1
ATOM 1735 O O . ASN A 1 220 ? 4.420 -3.629 -24.231 1.00 59.16 220 ASN A O 1
ATOM 1739 N N . PRO A 1 221 ? 4.216 -5.682 -25.120 1.00 65.00 221 PRO A N 1
ATOM 1740 C CA . PRO A 1 221 ? 3.019 -6.063 -24.354 1.00 65.00 221 PRO A CA 1
ATOM 1741 C C . PRO A 1 221 ? 3.190 -5.954 -22.829 1.00 65.00 221 PRO A C 1
ATOM 1743 O O . PRO A 1 221 ? 2.247 -5.614 -22.116 1.00 65.00 221 PRO A O 1
ATOM 1746 N N . VAL A 1 222 ? 4.403 -6.177 -22.317 1.00 64.94 222 VAL A N 1
ATOM 1747 C CA . VAL A 1 222 ? 4.714 -6.088 -20.879 1.00 64.94 222 VAL A CA 1
ATOM 1748 C C . VAL A 1 222 ? 4.530 -4.661 -20.364 1.00 64.94 222 VAL A C 1
ATOM 1750 O O . VAL A 1 222 ? 3.944 -4.443 -19.308 1.00 64.94 222 VAL A O 1
ATOM 1753 N N . THR A 1 223 ? 4.987 -3.674 -21.130 1.00 65.19 223 THR A N 1
ATOM 1754 C CA . THR A 1 223 ? 4.905 -2.254 -20.767 1.00 65.19 223 THR A CA 1
ATOM 1755 C C . THR A 1 223 ? 3.446 -1.799 -20.650 1.00 65.19 223 THR A C 1
ATOM 1757 O O . THR A 1 223 ? 3.097 -1.071 -19.721 1.00 65.19 223 THR A O 1
ATOM 1760 N N . TYR A 1 224 ? 2.580 -2.302 -21.532 1.00 68.62 224 TYR A N 1
ATOM 1761 C CA . TYR A 1 224 ? 1.142 -2.043 -21.505 1.00 68.62 224 TYR A CA 1
ATOM 1762 C C . TYR A 1 224 ? 0.442 -2.700 -20.304 1.00 68.62 224 TYR A C 1
ATOM 1764 O O . TYR A 1 224 ? -0.339 -2.047 -19.615 1.00 68.62 224 TYR A O 1
ATOM 1772 N N . MET A 1 225 ? 0.764 -3.962 -19.994 1.00 69.44 225 MET A N 1
ATOM 1773 C CA . MET A 1 225 ? 0.231 -4.645 -18.805 1.00 69.44 225 MET A CA 1
ATOM 1774 C C . MET A 1 225 ? 0.619 -3.921 -17.507 1.00 69.44 225 MET A C 1
ATOM 1776 O O . MET A 1 225 ? -0.236 -3.678 -16.660 1.00 69.44 225 MET A O 1
ATOM 1780 N N . LEU A 1 226 ? 1.878 -3.483 -17.389 1.00 71.19 226 LEU A N 1
ATOM 1781 C CA . LEU A 1 226 ? 2.354 -2.720 -16.229 1.00 71.19 226 LEU A CA 1
ATOM 1782 C C . LEU A 1 226 ? 1.622 -1.378 -16.073 1.00 71.19 226 LEU A C 1
ATOM 1784 O O . LEU A 1 226 ? 1.372 -0.943 -14.950 1.00 71.19 226 LEU A O 1
ATOM 1788 N N . MET A 1 227 ? 1.278 -0.710 -17.178 1.00 75.00 227 MET A N 1
ATOM 1789 C CA . MET A 1 227 ? 0.493 0.527 -17.145 1.00 75.00 227 MET A CA 1
ATOM 1790 C C . MET A 1 227 ? -0.911 0.279 -16.586 1.00 75.00 227 MET A C 1
ATOM 1792 O O . MET A 1 227 ? -1.354 1.015 -15.703 1.00 75.00 227 MET A O 1
ATOM 1796 N N . TRP A 1 228 ? -1.593 -0.772 -17.046 1.00 77.25 228 TRP A N 1
ATOM 1797 C CA . TRP A 1 228 ? -2.911 -1.145 -16.528 1.00 77.25 228 TRP A CA 1
ATOM 1798 C C . TRP A 1 228 ? -2.881 -1.545 -15.055 1.00 77.25 228 TRP A C 1
ATOM 1800 O O . TRP A 1 228 ? -3.789 -1.161 -14.321 1.00 77.25 228 TRP A O 1
ATOM 1810 N N . ASP A 1 229 ? -1.827 -2.221 -14.597 1.00 77.12 229 ASP A N 1
ATOM 1811 C CA . ASP A 1 229 ? -1.645 -2.528 -13.175 1.00 77.12 229 ASP A CA 1
ATOM 1812 C C . ASP A 1 229 ? -1.500 -1.245 -12.334 1.00 77.12 229 ASP A C 1
ATOM 1814 O O . ASP A 1 229 ? -2.110 -1.131 -11.267 1.00 77.12 229 ASP A O 1
ATOM 1818 N N . ILE A 1 230 ? -0.764 -0.234 -12.826 1.00 79.88 230 ILE A N 1
ATOM 1819 C CA . ILE A 1 230 ? -0.675 1.081 -12.164 1.00 79.88 230 ILE A CA 1
ATOM 1820 C C . ILE A 1 230 ? -2.054 1.739 -12.107 1.00 79.88 230 ILE A C 1
ATOM 1822 O O . ILE A 1 230 ? -2.457 2.205 -11.040 1.00 79.88 230 ILE A O 1
ATOM 1826 N N . VAL A 1 231 ? -2.774 1.784 -13.233 1.00 83.50 231 VAL A N 1
ATOM 1827 C CA . VAL A 1 231 ? -4.104 2.406 -13.315 1.00 83.50 231 VAL A CA 1
ATOM 1828 C C . VAL A 1 231 ? -5.073 1.719 -12.358 1.00 83.50 231 VAL A C 1
ATOM 1830 O O . VAL A 1 231 ? -5.733 2.408 -11.587 1.00 83.50 231 VAL A O 1
ATOM 1833 N N . ALA A 1 232 ? -5.110 0.387 -12.346 1.00 83.81 232 ALA A N 1
ATOM 1834 C CA . ALA A 1 232 ? -5.987 -0.399 -11.489 1.00 83.81 232 ALA A CA 1
ATOM 1835 C C . ALA A 1 232 ? -5.690 -0.215 -9.996 1.00 83.81 232 ALA A C 1
ATOM 1837 O O . ALA A 1 232 ? -6.612 -0.030 -9.195 1.00 83.81 232 ALA A O 1
ATOM 1838 N N . LEU A 1 233 ? -4.413 -0.247 -9.599 1.00 85.00 233 LEU A N 1
ATOM 1839 C CA . LEU A 1 233 ? -4.022 0.022 -8.216 1.00 85.00 233 LEU A CA 1
ATOM 1840 C C . LEU A 1 233 ? -4.402 1.451 -7.830 1.00 85.00 233 LEU A C 1
ATOM 1842 O O . LEU A 1 233 ? -5.062 1.671 -6.814 1.00 85.00 233 LEU A O 1
ATOM 1846 N N . PHE A 1 234 ? -4.039 2.425 -8.661 1.00 88.44 234 PHE A N 1
ATOM 1847 C CA . PHE A 1 234 ? -4.291 3.827 -8.371 1.00 88.44 234 PHE A CA 1
ATOM 1848 C C . PHE A 1 234 ? -5.787 4.142 -8.275 1.00 88.44 234 PHE A C 1
ATOM 1850 O O . PHE A 1 234 ? -6.217 4.791 -7.319 1.00 88.44 234 PHE A O 1
ATOM 1857 N N . SER A 1 235 ? -6.601 3.645 -9.210 1.00 89.19 235 SER A N 1
ATOM 1858 C CA . SER A 1 235 ? -8.053 3.826 -9.196 1.00 89.19 235 SER A CA 1
ATOM 1859 C C . SER A 1 235 ? -8.694 3.153 -7.988 1.00 89.19 235 SER A C 1
ATOM 1861 O O . SER A 1 235 ? -9.545 3.760 -7.344 1.00 89.19 235 SER A O 1
ATOM 1863 N N . THR A 1 236 ? -8.258 1.941 -7.627 1.00 89.44 236 THR A N 1
ATOM 1864 C CA . THR A 1 236 ? -8.801 1.222 -6.466 1.00 89.44 236 THR A CA 1
ATOM 1865 C C . THR A 1 236 ? -8.540 1.985 -5.176 1.00 89.44 236 THR A C 1
ATOM 1867 O O . THR A 1 236 ? -9.459 2.206 -4.391 1.00 89.44 236 THR A O 1
ATOM 1870 N N . PHE A 1 237 ? -7.301 2.422 -4.947 1.00 90.06 237 PHE A N 1
ATOM 1871 C CA . PHE A 1 237 ? -6.968 3.138 -3.719 1.00 90.06 237 PHE A CA 1
ATOM 1872 C C . PHE A 1 237 ? -7.507 4.571 -3.699 1.00 90.06 237 PHE A C 1
ATOM 1874 O O . PHE A 1 237 ? -7.810 5.089 -2.628 1.00 90.06 237 PHE A O 1
ATOM 1881 N N . THR A 1 238 ? -7.708 5.191 -4.863 1.00 91.88 238 THR A N 1
ATOM 1882 C CA . THR A 1 238 ? -8.435 6.464 -4.969 1.00 91.88 238 THR A CA 1
ATOM 1883 C C . THR A 1 238 ? -9.914 6.284 -4.633 1.00 91.88 238 THR A C 1
ATOM 1885 O O . THR A 1 238 ? -10.477 7.102 -3.909 1.00 91.88 238 THR A O 1
ATOM 1888 N N . TYR A 1 239 ? -10.537 5.197 -5.095 1.00 91.12 239 TYR A N 1
ATOM 1889 C CA . TYR A 1 239 ? -11.907 4.844 -4.728 1.00 91.12 239 TYR A CA 1
ATOM 1890 C C . TYR A 1 239 ? -12.028 4.523 -3.234 1.00 91.12 239 TYR A C 1
ATOM 1892 O O . TYR A 1 239 ? -12.950 4.995 -2.580 1.00 91.12 239 TYR A O 1
ATOM 1900 N N . TRP A 1 240 ? -11.065 3.803 -2.658 1.00 91.62 240 TRP A N 1
ATOM 1901 C CA . TRP A 1 240 ? -10.998 3.593 -1.211 1.00 91.62 240 TRP A CA 1
ATOM 1902 C C . TRP A 1 240 ? -10.880 4.917 -0.439 1.00 91.62 240 TRP A C 1
ATOM 1904 O O . TRP A 1 240 ? -11.646 5.145 0.493 1.00 91.62 240 TRP A O 1
ATOM 1914 N N . ALA A 1 241 ? -9.999 5.827 -0.864 1.00 90.75 241 ALA A N 1
ATOM 1915 C CA . ALA A 1 241 ? -9.882 7.154 -0.259 1.00 90.75 241 ALA A CA 1
ATOM 1916 C C . ALA A 1 241 ? -11.175 7.977 -0.388 1.00 90.75 241 ALA A C 1
ATOM 1918 O O . ALA A 1 241 ? -11.514 8.747 0.509 1.00 90.75 241 ALA A O 1
ATOM 1919 N N . TRP A 1 242 ? -11.912 7.807 -1.488 1.00 91.94 242 TRP A N 1
ATOM 1920 C CA . TRP A 1 242 ? -13.229 8.410 -1.674 1.00 91.94 242 TRP A CA 1
ATOM 1921 C C . TRP A 1 242 ? -14.285 7.821 -0.734 1.00 91.94 242 TRP A C 1
ATOM 1923 O O . TRP A 1 242 ? -15.088 8.568 -0.186 1.00 91.94 242 TRP A O 1
ATOM 1933 N N . LEU A 1 243 ? -14.279 6.506 -0.508 1.00 88.19 243 LEU A N 1
ATOM 1934 C CA . LEU A 1 243 ? -15.203 5.866 0.432 1.00 88.19 243 LEU A CA 1
ATOM 1935 C C . LEU A 1 243 ? -14.976 6.322 1.877 1.00 88.19 243 LEU A C 1
ATOM 1937 O O . LEU A 1 243 ? -15.937 6.463 2.627 1.00 88.19 243 LEU A O 1
ATOM 1941 N N . GLU A 1 244 ? -13.723 6.556 2.262 1.00 86.00 244 GLU A N 1
ATOM 1942 C CA . GLU A 1 244 ? -13.375 7.002 3.613 1.00 86.00 244 GLU A CA 1
ATOM 1943 C C . GLU A 1 244 ? -13.590 8.517 3.794 1.00 86.00 244 GLU A C 1
ATOM 1945 O O . GLU A 1 244 ? -14.161 8.933 4.800 1.00 86.00 244 GLU A O 1
ATOM 1950 N N . ASP A 1 245 ? -13.164 9.340 2.822 1.00 85.88 245 ASP A N 1
ATOM 1951 C CA . ASP A 1 245 ? -13.024 10.804 2.976 1.00 85.88 245 ASP A CA 1
ATOM 1952 C C . ASP A 1 245 ? -13.698 11.640 1.888 1.00 85.88 245 ASP A C 1
ATOM 1954 O O . ASP A 1 245 ? -13.473 12.852 1.779 1.00 85.88 245 ASP A O 1
ATOM 1958 N N . GLY A 1 246 ? -14.503 11.009 1.041 1.00 90.62 246 GLY A N 1
ATOM 1959 C CA . GLY A 1 246 ? -15.167 11.663 -0.074 1.00 90.62 246 GLY A CA 1
ATOM 1960 C C . GLY A 1 246 ? -14.177 12.390 -0.984 1.00 90.62 246 GLY A C 1
ATOM 1961 O O . GLY A 1 246 ? -13.109 11.892 -1.348 1.00 90.62 246 GLY A O 1
ATOM 1962 N N . LEU A 1 247 ? -14.534 13.616 -1.366 1.00 92.12 247 LEU A N 1
ATOM 1963 C CA . LEU A 1 247 ? -13.730 14.421 -2.287 1.00 92.12 247 LEU A CA 1
ATOM 1964 C C . LEU A 1 247 ? -12.380 14.852 -1.698 1.00 92.12 247 LEU A C 1
ATOM 1966 O O . LEU A 1 247 ? -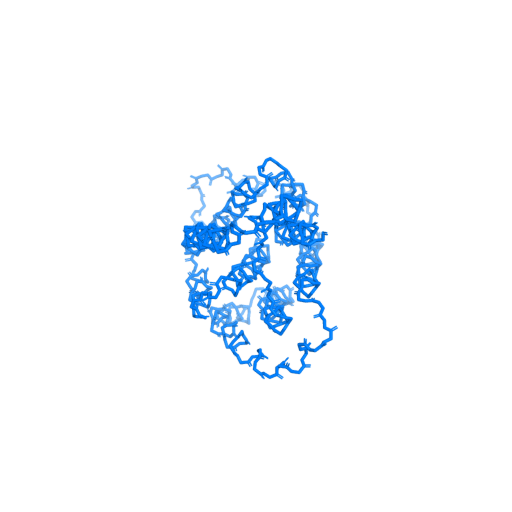11.439 15.074 -2.459 1.00 92.12 247 LEU A O 1
ATOM 1970 N N . GLU A 1 248 ? -12.249 14.974 -0.376 1.00 89.81 248 GLU A N 1
ATOM 1971 C CA . GLU A 1 248 ? -10.973 15.360 0.233 1.00 89.81 248 GLU A CA 1
ATOM 1972 C C . GLU A 1 248 ? -9.922 14.255 0.131 1.00 89.81 248 GLU A C 1
ATOM 1974 O O . GLU A 1 248 ? -8.747 14.552 -0.115 1.00 89.81 248 GLU A O 1
ATOM 1979 N N . GLY A 1 249 ? -10.330 12.991 0.285 1.00 89.19 249 GLY A N 1
ATOM 1980 C CA . GLY A 1 249 ? -9.453 11.836 0.085 1.00 89.19 249 GLY A CA 1
ATOM 1981 C C . GLY A 1 249 ? -8.932 11.777 -1.346 1.00 89.19 249 GLY A C 1
ATOM 1982 O O . GLY A 1 249 ? -7.722 11.717 -1.565 1.00 89.19 249 GLY A O 1
ATOM 1983 N N . VAL A 1 250 ? -9.836 11.930 -2.320 1.00 93.44 250 VAL A N 1
ATOM 1984 C CA . VAL A 1 250 ? -9.489 11.975 -3.751 1.00 93.44 250 VAL A CA 1
ATOM 1985 C C . VAL A 1 250 ? -8.539 13.129 -4.060 1.00 93.44 250 VAL A C 1
ATOM 1987 O O . VAL A 1 250 ? -7.511 12.916 -4.696 1.00 93.44 250 VAL A O 1
ATOM 1990 N N . LYS A 1 251 ? -8.826 14.345 -3.576 1.00 92.88 251 LYS A N 1
ATOM 1991 C CA . LYS A 1 251 ? -7.937 15.504 -3.768 1.00 92.88 251 LYS A CA 1
ATOM 1992 C C . LYS A 1 251 ? -6.548 15.248 -3.189 1.00 92.88 251 LYS A C 1
ATOM 1994 O O . LYS A 1 251 ? -5.556 15.530 -3.853 1.00 92.88 251 LYS A O 1
ATOM 1999 N N . THR A 1 252 ? -6.478 14.684 -1.983 1.00 91.50 252 THR A N 1
ATOM 2000 C CA . THR A 1 252 ? -5.206 14.345 -1.328 1.00 91.50 252 THR A CA 1
ATOM 2001 C C . THR A 1 252 ? -4.417 13.340 -2.173 1.00 91.50 252 THR A C 1
ATOM 2003 O O . THR A 1 252 ? -3.222 13.534 -2.380 1.00 91.50 252 THR A O 1
ATOM 2006 N N . MET A 1 253 ? -5.081 12.312 -2.707 1.00 92.19 253 MET A N 1
ATOM 2007 C CA . MET A 1 253 ? -4.467 11.310 -3.582 1.00 92.19 253 MET A CA 1
ATOM 2008 C C . MET A 1 253 ? -3.999 11.897 -4.921 1.00 92.19 253 MET A C 1
ATOM 2010 O O . MET A 1 253 ? -2.893 11.616 -5.368 1.00 92.19 253 MET A O 1
ATOM 2014 N N . LEU A 1 254 ? -4.805 12.722 -5.586 1.00 92.88 254 LEU A N 1
ATOM 2015 C CA . LEU A 1 254 ? -4.444 13.269 -6.896 1.00 92.88 254 LEU A CA 1
ATOM 2016 C C . LEU A 1 254 ? -3.304 14.288 -6.794 1.00 92.88 254 LEU A C 1
ATOM 2018 O O . LEU A 1 254 ? -2.320 14.176 -7.520 1.00 92.88 254 LEU A O 1
ATOM 2022 N N . ILE A 1 255 ? -3.400 15.238 -5.859 1.00 93.00 255 ILE A N 1
ATOM 2023 C CA . ILE A 1 255 ? -2.402 16.304 -5.696 1.00 93.00 255 ILE A CA 1
ATOM 2024 C C . ILE A 1 255 ? -1.044 15.702 -5.324 1.00 93.00 255 ILE A C 1
ATOM 2026 O O . ILE A 1 255 ? -0.047 15.972 -5.990 1.00 93.00 255 ILE A O 1
ATOM 2030 N N . ASN A 1 256 ? -0.993 14.835 -4.308 1.00 91.31 256 ASN A N 1
ATOM 2031 C CA . ASN A 1 256 ? 0.276 14.246 -3.882 1.00 91.31 256 ASN A CA 1
ATOM 2032 C C . ASN A 1 256 ? 0.866 13.293 -4.927 1.00 91.31 256 ASN A C 1
ATOM 2034 O O . ASN A 1 256 ? 2.083 13.140 -4.969 1.00 91.31 256 ASN A O 1
ATOM 2038 N N . SER A 1 257 ? 0.049 12.686 -5.794 1.00 89.06 257 SER A N 1
ATOM 2039 C CA . SER A 1 257 ? 0.561 11.830 -6.873 1.00 89.06 257 SER A CA 1
ATOM 2040 C C . SER A 1 257 ? 1.311 12.618 -7.933 1.00 89.06 257 SER A C 1
ATOM 2042 O O . SER A 1 257 ? 2.309 12.125 -8.450 1.00 89.06 257 SER A O 1
ATOM 2044 N N . VAL A 1 258 ? 0.864 13.842 -8.228 1.00 87.00 258 VAL A N 1
ATOM 2045 C CA . VAL A 1 258 ? 1.552 14.737 -9.167 1.00 87.00 258 VAL A CA 1
ATOM 2046 C C . VAL A 1 258 ? 2.914 15.152 -8.614 1.00 87.00 258 VAL A C 1
ATOM 2048 O O . VAL A 1 258 ? 3.903 15.122 -9.342 1.00 87.00 258 VAL A O 1
ATOM 2051 N N . PHE A 1 259 ? 2.984 15.505 -7.328 1.00 88.31 259 PHE A N 1
ATOM 2052 C CA . PHE A 1 259 ? 4.226 15.990 -6.726 1.00 88.31 259 PHE A CA 1
ATOM 2053 C C . PHE A 1 259 ? 5.198 14.864 -6.368 1.00 88.31 259 PHE A C 1
ATOM 2055 O O . PHE A 1 259 ? 6.368 14.939 -6.719 1.00 88.31 259 PHE A O 1
ATOM 2062 N N . PHE A 1 260 ? 4.729 13.812 -5.699 1.00 87.88 260 PHE A N 1
ATOM 2063 C CA . PHE A 1 260 ? 5.590 12.802 -5.071 1.00 87.88 260 PHE A CA 1
ATOM 2064 C C . PHE A 1 260 ? 5.507 11.420 -5.731 1.00 87.88 260 PHE A C 1
ATOM 2066 O O . PHE A 1 260 ? 6.204 10.491 -5.320 1.00 87.88 260 PHE A O 1
ATOM 2073 N N . GLY A 1 261 ? 4.652 11.268 -6.742 1.00 86.44 261 GLY A N 1
ATOM 2074 C CA . GLY A 1 261 ? 4.349 9.989 -7.369 1.00 86.44 261 GLY A CA 1
ATOM 2075 C C . GLY A 1 261 ? 3.235 9.210 -6.647 1.00 86.44 261 GLY A C 1
ATOM 2076 O O . GLY A 1 261 ? 2.950 9.432 -5.464 1.00 86.44 261 GLY A O 1
ATOM 2077 N N . PRO A 1 262 ? 2.591 8.254 -7.341 1.00 87.00 262 PRO A N 1
ATOM 2078 C CA . PRO A 1 262 ? 1.388 7.577 -6.850 1.00 87.00 262 PRO A CA 1
ATOM 2079 C C . PRO A 1 262 ? 1.636 6.713 -5.603 1.00 87.00 262 PRO A C 1
ATOM 2081 O O . PRO A 1 262 ? 0.795 6.667 -4.705 1.00 87.00 262 PRO A O 1
ATOM 2084 N N . GLY A 1 263 ? 2.805 6.068 -5.499 1.00 86.50 263 GLY A N 1
ATOM 2085 C CA . GLY A 1 263 ? 3.160 5.253 -4.332 1.00 86.50 263 GLY A CA 1
ATOM 2086 C C . GLY A 1 263 ? 3.386 6.071 -3.058 1.00 86.50 263 GLY A C 1
ATOM 2087 O O . GLY A 1 263 ? 2.986 5.638 -1.977 1.00 86.50 263 GLY A O 1
ATOM 2088 N N . ALA A 1 264 ? 3.971 7.269 -3.171 1.00 88.38 264 ALA A N 1
ATOM 2089 C CA . ALA A 1 264 ? 4.139 8.181 -2.039 1.00 88.38 264 ALA A CA 1
ATOM 2090 C C . ALA A 1 264 ? 2.804 8.811 -1.643 1.00 88.38 264 ALA A C 1
ATOM 2092 O O . ALA A 1 264 ? 2.489 8.911 -0.462 1.00 88.38 264 ALA A O 1
ATOM 2093 N N . SER A 1 265 ? 1.994 9.178 -2.634 1.00 91.81 265 SER A N 1
ATOM 2094 C CA . SER A 1 265 ? 0.668 9.740 -2.417 1.00 91.81 265 SER A CA 1
ATOM 2095 C C . SER A 1 265 ? -0.241 8.839 -1.587 1.00 91.81 265 SER A C 1
ATOM 2097 O O . SER A 1 265 ? -0.854 9.308 -0.629 1.00 91.81 265 SER A O 1
ATOM 2099 N N . LEU A 1 266 ? -0.284 7.541 -1.907 1.00 91.94 266 LEU A N 1
ATOM 2100 C CA . LEU A 1 266 ? -1.055 6.575 -1.129 1.00 91.94 266 LEU A CA 1
ATOM 2101 C C . LEU A 1 266 ? -0.596 6.536 0.336 1.00 91.94 266 LEU A C 1
ATOM 2103 O O . LEU A 1 266 ? -1.429 6.560 1.238 1.00 91.94 266 LEU A O 1
ATOM 2107 N N . ALA A 1 267 ? 0.716 6.554 0.577 1.00 90.75 267 ALA A N 1
ATOM 2108 C CA . ALA A 1 267 ? 1.279 6.568 1.924 1.00 90.75 267 ALA A CA 1
ATOM 2109 C C . ALA A 1 267 ? 1.011 7.892 2.673 1.00 90.75 267 ALA A C 1
ATOM 2111 O O . ALA A 1 267 ? 0.769 7.896 3.878 1.00 90.75 267 ALA A O 1
ATOM 2112 N N . ILE A 1 268 ? 1.014 9.031 1.977 1.00 91.88 268 ILE A N 1
ATOM 2113 C CA . ILE A 1 268 ? 0.666 10.337 2.562 1.00 91.88 268 ILE A CA 1
ATOM 2114 C C . ILE A 1 268 ? -0.820 10.378 2.927 1.00 91.88 268 ILE A C 1
ATOM 2116 O O . ILE A 1 268 ? -1.185 10.859 4.003 1.00 91.88 268 ILE A O 1
ATOM 2120 N N . TYR A 1 269 ? -1.686 9.853 2.059 1.00 92.56 269 TYR A N 1
ATOM 2121 C CA . TYR A 1 269 ? -3.110 9.743 2.346 1.00 92.56 269 TYR A CA 1
ATOM 2122 C C . TYR A 1 269 ? -3.361 8.860 3.576 1.00 92.56 269 TYR A C 1
ATOM 2124 O O . TYR A 1 269 ? -4.076 9.272 4.491 1.00 92.56 269 TYR A O 1
ATOM 2132 N N . THR A 1 270 ? -2.726 7.688 3.657 1.00 90.81 270 THR A N 1
ATOM 2133 C CA . THR A 1 270 ? -2.883 6.796 4.814 1.00 90.81 270 THR A CA 1
ATOM 2134 C C . THR A 1 270 ? -2.330 7.420 6.092 1.00 90.81 270 THR A C 1
ATOM 2136 O O . THR A 1 270 ? -2.978 7.333 7.132 1.00 90.81 270 THR A O 1
ATOM 2139 N N . LEU A 1 271 ? -1.210 8.147 6.023 1.00 90.69 271 LEU A N 1
ATOM 2140 C CA . LEU A 1 271 ? -0.684 8.937 7.139 1.00 90.69 271 LEU A CA 1
ATOM 2141 C C . LEU A 1 271 ? -1.697 9.982 7.640 1.00 90.69 271 LEU A C 1
ATOM 2143 O O . LEU A 1 271 ? -1.923 10.089 8.848 1.00 90.69 271 LEU A O 1
ATOM 2147 N N . LYS A 1 272 ? -2.331 10.733 6.725 1.00 90.44 272 LYS A N 1
ATOM 2148 C CA . LYS A 1 272 ? -3.397 11.697 7.054 1.00 90.44 272 LYS A CA 1
ATOM 2149 C C . LYS A 1 272 ? -4.594 10.993 7.698 1.00 90.44 272 LYS A C 1
ATOM 2151 O O . LYS A 1 272 ? -5.137 11.491 8.685 1.00 90.44 272 LYS A O 1
ATOM 2156 N N . ARG A 1 273 ? -4.997 9.833 7.167 1.00 87.31 273 ARG A N 1
ATOM 2157 C CA . ARG A 1 273 ? -6.086 9.015 7.717 1.00 87.31 273 ARG A CA 1
ATOM 2158 C C . ARG A 1 273 ? -5.783 8.570 9.149 1.00 87.31 273 ARG A C 1
ATOM 2160 O O . ARG A 1 273 ? -6.622 8.797 10.016 1.00 87.31 273 ARG A O 1
ATOM 2167 N N . GLU A 1 274 ? -4.595 8.031 9.423 1.00 85.19 274 GLU A N 1
ATOM 2168 C CA . GLU A 1 274 ? -4.207 7.625 10.783 1.00 85.19 274 GLU A CA 1
ATOM 2169 C C . GLU A 1 274 ? -4.240 8.797 11.774 1.00 85.19 274 GLU A C 1
ATOM 2171 O O . GLU A 1 274 ? -4.747 8.639 12.882 1.00 85.19 274 GLU A O 1
ATOM 2176 N N . GLY A 1 275 ? -3.788 9.992 11.374 1.00 83.19 275 GLY A N 1
ATOM 2177 C CA . GLY A 1 275 ? -3.849 11.181 12.236 1.00 83.19 275 GLY A CA 1
ATOM 2178 C C . GLY A 1 275 ? -5.276 11.565 12.657 1.00 83.19 275 GLY A C 1
ATOM 2179 O O . GLY A 1 275 ? -5.492 12.018 13.779 1.00 83.19 275 GLY A O 1
ATOM 2180 N N . ARG A 1 276 ? -6.279 11.335 11.801 1.00 81.94 276 ARG A N 1
ATOM 2181 C CA . ARG A 1 276 ? -7.694 11.570 12.150 1.00 81.94 276 ARG A CA 1
ATOM 2182 C C . ARG A 1 276 ? -8.282 10.462 13.022 1.00 81.94 276 ARG A C 1
ATOM 2184 O O . ARG A 1 276 ? -9.078 10.745 13.916 1.00 81.94 276 ARG A O 1
ATOM 2191 N N . ILE A 1 277 ? -7.876 9.212 12.792 1.00 75.88 277 ILE A N 1
ATOM 2192 C CA . ILE A 1 277 ? -8.249 8.078 13.653 1.00 75.88 277 ILE A CA 1
ATOM 2193 C C . ILE A 1 277 ? -7.716 8.293 15.080 1.00 75.88 277 ILE A C 1
ATOM 2195 O O . ILE A 1 277 ? -8.351 7.884 16.048 1.00 75.88 277 ILE A O 1
ATOM 2199 N N . GLU A 1 278 ? -6.562 8.942 15.235 1.00 71.56 278 GLU A N 1
ATOM 2200 C CA . GLU A 1 278 ? -6.039 9.351 16.543 1.00 71.56 278 GLU A CA 1
ATOM 2201 C C . GLU A 1 278 ? -6.830 10.512 17.152 1.00 71.56 278 GLU A C 1
ATOM 2203 O O . GLU A 1 278 ? -7.207 10.438 18.318 1.00 71.56 278 GLU A O 1
ATOM 2208 N N . ALA A 1 279 ? -7.127 11.554 16.369 1.00 65.00 279 ALA A N 1
ATOM 2209 C CA . ALA A 1 279 ? -7.869 12.725 16.844 1.00 65.00 279 ALA A CA 1
ATOM 2210 C C . ALA A 1 279 ? -9.292 12.394 17.332 1.00 65.00 279 ALA A C 1
ATOM 2212 O O . ALA A 1 279 ? -9.845 13.129 18.137 1.00 65.00 279 ALA A O 1
ATOM 2213 N N . THR A 1 280 ? -9.879 11.289 16.865 1.00 57.38 280 THR A N 1
ATOM 2214 C CA . THR A 1 280 ? -11.196 10.798 17.313 1.00 57.38 280 THR A CA 1
ATOM 2215 C C . THR A 1 280 ? -11.145 9.956 18.593 1.00 57.38 280 THR A C 1
ATOM 2217 O O . THR A 1 280 ? -12.198 9.644 19.148 1.00 57.38 280 THR A O 1
ATOM 2220 N N . LYS A 1 281 ? -9.949 9.576 19.068 1.00 55.19 281 LYS A N 1
ATOM 2221 C CA . LYS A 1 281 ? -9.742 8.834 20.327 1.00 55.19 281 LYS A CA 1
ATOM 2222 C C . LYS A 1 281 ? -9.447 9.737 21.531 1.00 55.19 281 LYS A C 1
ATOM 2224 O O . LYS A 1 281 ? -9.459 9.225 22.649 1.00 55.19 281 LYS A O 1
ATOM 2229 N N . LEU A 1 282 ? -9.140 11.014 21.292 1.00 41.62 282 LEU A N 1
ATOM 2230 C CA . LEU A 1 282 ? -8.922 12.058 22.300 1.00 41.62 282 LEU A CA 1
ATOM 2231 C C . LEU A 1 282 ? -10.222 12.831 22.556 1.00 41.62 282 LEU A C 1
ATOM 2233 O O . LEU A 1 282 ? -10.396 13.264 23.713 1.00 41.62 282 LEU A O 1
#

pLDDT: mean 73.92, std 12.18, range [41.62, 93.44]

Radius of gyration: 21.45 Å; chains: 1; bounding box: 53×32×70 Å

Organism: Rhizopus stolonifer (NCBI:txid4846)

Secondary structure (DSSP, 8-state):
-HHHHHHHHHHHHHHHHHHHHHTT--TTHHHHHHHHHTSTT-TTHHHHHHHHHHHHHHHHHHHHHHHHHHHHHHHT-SS-HHHHHHHHHHHHHHTTPPPP--HHHHHHHHHHHHHHHHHHHHHHHHS-SSHHHHHHHHHHHTHHHHHHHHHHHHHHHTGGGGGTS-HHHHHHHHHHHHHHHHHHHHHHHHHHHHHH-S-SHHHHHHHHHHHH-SS--TT-HHHHHHHHHHHHHHHHHHHHHHHHHHHHHHHHHHHHHHHH-HHHHHHHHHHHHHHHHHHTT-

Foldseek 3Di:
DVLLLLLLLLLLLLVLLQLCQQLVHDLCLSLVLSLQCLPQLSLLVSLVVSVVVSVVSLVVVLVVLVVVLVVVVVVPPDDDPVVVVVVVLVSVLVSLATGFGALQLLVLSLVLSCCSNVQLLVQCLVDDPDPSNVVSSVVSSCSSVVSSCSNPVRSVVCVVVRPDDDRLVSNLVSLVVSLVVLLVSVVVVVVSVVVVDPDPVVVVVVVVCLVPVPDDPPPPVSVNSSVVSSVSSLVSLLVVLCVVPNVVSNVQQVVCCVNRNNSSSSSVSVSVVSVVSVVSND